Protein 4LEJ (pdb70)

Foldseek 3Di:
DLFKDFQVQWDWPWDFPFWTKTWHAQSVVSDVVRVVCSQKIKMKIKGHAQKKFFWKFKQWKKKKAWQWAWWKKWWDDPNDIDIAIDHHQWIDIDGHPITMMTGHNDDGIMTMMIMMIGGNDPDRNDMDIAGPAEAVAPAHPVVVDDQVCVCVVVVHHCVVVNVRRHPHNNHRMHHDPPDDYIDRFVPDQPPDDDPFWTKTKDACVRDVSRVVQRKMKMKIKGWAQKKFFWKFKQQWKKKKFWAAAWWKKWKWDQVVVDGDTDTDIDIDHHGMIGIGGGPIIMMTGGHNPGMIMMMMMIGNNPPMDMAGCAAPRHPLVVDDPVCSCVVVPDPPPVPVVVVRVPHHGHRMGRHPVGD

Organism: Pinus koraiensis (NCBI:txid88728)

GO terms:
  GO:0005507 copper ion binding (F, IDA)
  GO:0048316 seed development (P, IEP)
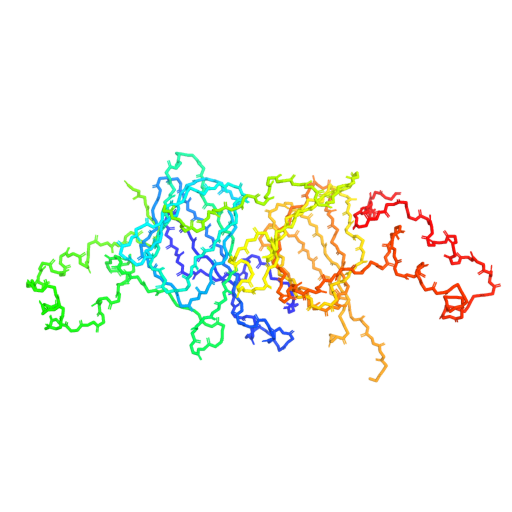  GO:0070207 protein homotrimerization (P, IDA)
  GO:0010431 seed maturation (P, IC)
  GO:0045735 nutrient reservoir activity (F, IC)

Nearest PDB structures (foldseek):
  4lej-assembly1_A  TM=1.003E+00  e=4.005E-76  Pinus koraiensis
  5yjs-assembly2_B  TM=9.596E-01  e=4.452E-44  Capsicum annuum
  2cav-assembly1_A  TM=9.525E-01  e=5.067E-39  Canavalia ensiformis
  6v7j-assembly1_C  TM=9.442E-01  e=2.694E-38  Canavalia ensiformis
  6v7l-assembly1_C  TM=9.495E-01  e=1.684E-37  Canavalia ensiformis

Secondary structure (DSSP, 8-state):
--SEE-GGGPEEEEE-SSEEEEEPPPHHHH-GGGGGGTTEEEEEEEE-SSEEEPPEEESEEEEEEEEE-EEEEEEEETTEEEEEEEETTEEEEE-TT--EEEEE--SS--EEEEEEEEE-SSSTT---EEESS-SSSS--GGGGS-HHHHHHHHTS-HHHHHTTSSS--S-SEEE---S---EEHHHH--SEEETTEEEEEE-TTT-HHHHHHTEEEEEEEE-TTEEEPSEEESSPEEEEEEEE--EEEEEEES-------EEEEEEE-TT-EEEE-TT--EEEEE-SSS-EEEEEEEES-TT--EEESSSTT-GGGTS-HHHHHHHHT-TTSTHHHHHHTS----SEEE-GGG-

Solvent-accessible surface area: 18320 Å² total; per-residue (Å²): 93,26,2,9,0,51,30,113,86,16,162,99,91,18,80,41,138,0,2,45,19,63,2,0,12,13,0,13,147,47,23,143,58,5,80,74,10,4,69,16,10,0,7,22,14,41,0,66,27,63,1,37,1,7,33,8,60,15,34,0,43,8,5,0,0,0,31,17,16,122,8,36,0,0,3,63,38,155,151,112,92,1,104,32,169,3,87,76,0,11,8,8,7,2,35,34,43,49,31,6,51,0,17,0,95,26,100,162,82,24,0,115,3,1,0,2,4,57,1,86,36,151,124,140,0,59,11,92,43,69,24,39,34,14,1,121,71,25,101,9,47,59,56,90,111,68,84,114,76,19,69,79,77,88,137,48,75,32,139,134,11,124,143,108,33,17,83,32,160,127,5,12,2,30,90,106,106,173,59,50,154,30,50,32,0,77,107,89,115,89,67,37,110,39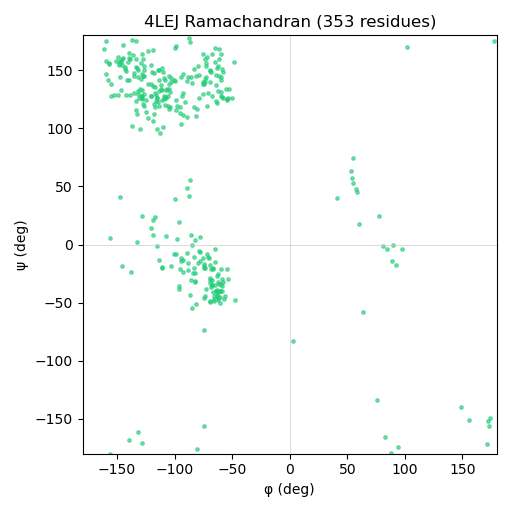,128,10,4,74,44,5,99,1,10,26,203,84,25,102,27,4,82,67,8,41,0,7,0,0,9,8,5,10,51,43,3,7,34,28,0,37,2,34,6,57,92,0,18,7,0,4,3,2,27,87,26,69,1,75,2,56,6,29,0,67,118,81,220,123,142,94,135,72,163,6,119,18,138,1,108,79,15,0,0,2,1,5,20,42,38,11,32,5,12,23,14,3,15,58,115,23,126,0,4,12,0,45,0,4,1,71,10,61,70,20,110,88,68,26,74,38,4,112,64,4,39,45,70,115,78,128,105,117,69,13,59,134,80,112,121,38,129,187,24,86,74,28,46,130,91,20,105,78,64,143,38,52,17,3,7,142,1,58,143,114,182

InterPro domains:
  IPR006045 Cupin 1 [PF00190] (108-183)
  IPR006045 Cupin 1 [PF00190] (268-429)
  IPR006045 Cupin 1 [SM00835] (74-226)
  IPR006045 Cupin 1 [SM00835] (268-435)
  IPR011051 RmlC-like cupin domain superfamily [SSF51182] (62-442)
  IPR014710 RmlC-like jelly roll fold [G3DSA:2.60.120.10] (57-259)
  IPR014710 RmlC-like jelly roll fold [G3DSA:2.60.120.10] (260-453)
  IPR050253 Seed Storage and Functional Proteins [PTHR31189] (7-452)

CATH classification: 2.60.120.10 (+1 more: 2.60.120.10)

B-factor: mean 71.95, std 23.28, range [37.14, 172.87]

Sequence (355 aa):
NPYVFHSDRFRIRASSEAGEIRALPNFGEVSELLEGISRYRVTCIEMKPNTVMLPHYIDAKWILYVTGGRGYIAYVQQNELVKRKLEEGDVFGVPSGHTFYLVNNDDHNSLRIASLLRTESTMRGEYEPFYVAGGRNPETVYSAFSDDVLEAAFNTDVQKLEHIFGAHRRGVIFYASEQPKPFNLRNQKPDFENDNGRFTRAGPKDNPFLDSVDVTVGFGVLNPGTMTAPSHNTKATSIAIVMEGEGRIEMACPHLQDINYERVRARLRTGTVYVVPAGHPITEIASTNGRLEILWFDINTSGNEREFLAGKNNVLQTLEKEVRHLSFNIPRGEEIEEVLQAQKDQVILRGPQRQ

Radius of gyration: 23.76 Å; Cα contacts (8 Å, |Δi|>4): 870; chains: 1; bounding box: 45×67×72 Å

Structure (mmCIF, N/CA/C/O backbone):
data_4LEJ
#
_entry.id   4LEJ
#
_cell.length_a   148.780
_cell.length_b   148.780
_cell.length_c   148.780
_cell.angle_alpha   90.000
_cell.angle_beta   90.000
_cell.angle_gamma   90.000
#
_symmetry.space_group_name_H-M   'I 21 3'
#
loop_
_entity.id
_entity.type
_entity.pdbx_description
1 polymer Vicilin
2 non-polymer 'COPPER (II) ION'
3 non-polymer 'PHOSPHATE ION'
4 non-polymer GLYCEROL
5 water water
#
loop_
_atom_site.group_PDB
_atom_site.id
_atom_site.type_symbol
_atom_site.label_atom_id
_atom_site.label_alt_id
_atom_site.label_comp_id
_atom_site.label_asym_id
_atom_site.label_entity_id
_atom_site.label_seq_id
_atom_site.pdbx_PDB_ins_code
_atom_site.Cartn_x
_atom_site.Cartn_y
_atom_site.Cartn_z
_atom_site.occupancy
_atom_site.B_iso_or_equiv
_atom_site.auth_seq_id
_atom_site.auth_comp_id
_atom_site.auth_asym_id
_atom_site.auth_atom_id
_atom_site.pdbx_PDB_model_num
ATOM 1 N N . ASN A 1 9 ? 7.647 -24.184 -10.383 1.00 111.51 65 ASN A N 1
ATOM 2 C CA . ASN A 1 9 ? 8.149 -23.515 -9.191 1.00 106.10 65 ASN A CA 1
ATOM 3 C C . ASN A 1 9 ? 7.935 -22.009 -9.276 1.00 97.05 65 ASN A C 1
ATOM 4 O O . ASN A 1 9 ? 8.437 -21.362 -10.194 1.00 103.52 65 ASN A O 1
ATOM 9 N N . PRO A 1 10 ? 7.181 -21.447 -8.316 1.00 86.91 66 PRO A N 1
ATOM 10 C CA . PRO A 1 10 ? 6.891 -20.008 -8.295 1.00 78.58 66 PRO A CA 1
ATOM 11 C C . PRO A 1 10 ? 8.052 -19.170 -7.766 1.00 74.85 66 PRO A C 1
ATOM 12 O O . PRO A 1 10 ? 8.055 -17.954 -7.940 1.00 72.28 66 PRO A O 1
ATOM 16 N N . TYR A 1 11 ? 9.024 -19.817 -7.133 1.00 66.49 67 TYR A N 1
ATOM 17 C CA . TYR A 1 11 ? 10.085 -19.101 -6.434 1.00 66.05 67 TYR A CA 1
ATOM 18 C C . TYR A 1 11 ? 11.421 -19.069 -7.181 1.00 63.82 67 TYR A C 1
ATOM 19 O O . TYR A 1 11 ? 12.282 -18.242 -6.885 1.00 61.47 67 TYR A O 1
ATOM 28 N N . VAL A 1 12 ? 11.594 -19.966 -8.147 1.00 67.80 68 VAL A N 1
ATOM 29 C CA . VAL A 1 12 ? 12.874 -20.087 -8.844 1.00 67.75 68 VAL A CA 1
ATOM 30 C C . VAL A 1 12 ? 12.791 -19.748 -10.333 1.00 70.49 68 VAL A C 1
ATOM 31 O O . VAL A 1 12 ? 12.011 -20.346 -11.073 1.00 71.15 68 VAL A O 1
ATOM 35 N N . PHE A 1 13 ? 13.605 -18.786 -10.757 1.00 66.60 69 PHE A N 1
ATOM 36 C CA . PHE A 1 13 ? 13.597 -18.316 -12.135 1.00 72.65 69 PHE A CA 1
ATOM 37 C C . PHE A 1 13 ? 14.945 -18.552 -12.806 1.00 76.47 69 PHE A C 1
ATOM 38 O O . PHE A 1 13 ? 15.919 -17.856 -12.518 1.00 66.89 69 PHE A O 1
ATOM 46 N N . HIS A 1 14 ? 14.999 -19.533 -13.700 1.00 72.70 70 HIS A N 1
ATOM 47 C CA . HIS A 1 14 ? 16.207 -19.770 -14.479 1.00 74.85 70 HIS A CA 1
ATOM 48 C C . HIS A 1 14 ? 16.357 -18.722 -15.580 1.00 81.16 70 HIS A C 1
ATOM 49 O O . HIS A 1 14 ? 15.400 -18.016 -15.902 1.00 77.35 70 HIS A O 1
ATOM 56 N N . SER A 1 15 ? 17.558 -18.619 -16.146 1.00 84.13 71 SER A N 1
ATOM 57 C CA . SER A 1 15 ? 17.899 -17.527 -17.062 1.00 83.31 71 SER A CA 1
ATOM 58 C C . SER A 1 15 ? 17.015 -17.445 -18.309 1.00 85.25 71 SER A C 1
ATOM 59 O O . SER A 1 15 ? 16.929 -16.393 -18.942 1.00 86.30 71 SER A O 1
ATOM 62 N N . ASP A 1 16 ? 16.356 -18.548 -18.653 1.00 88.53 72 ASP A N 1
ATOM 63 C CA . ASP A 1 16 ? 15.496 -18.587 -19.834 1.00 88.50 72 ASP A CA 1
ATOM 64 C C . ASP A 1 16 ? 14.141 -17.916 -19.597 1.00 88.64 72 ASP A C 1
ATOM 65 O O . ASP A 1 16 ? 13.353 -17.748 -20.527 1.00 96.25 72 ASP A O 1
ATOM 70 N N . ARG A 1 17 ? 13.878 -17.528 -18.352 1.00 88.32 73 ARG A N 1
ATOM 71 C CA . ARG A 1 17 ? 12.642 -16.830 -18.009 1.00 76.87 73 ARG A CA 1
ATOM 72 C C . ARG A 1 17 ? 12.756 -15.341 -18.319 1.00 76.65 73 ARG A C 1
ATOM 73 O O . ARG A 1 17 ? 11.749 -14.668 -18.535 1.00 75.72 73 ARG A O 1
ATOM 81 N N . PHE A 1 18 ? 13.987 -14.832 -18.334 1.00 79.26 74 PHE A N 1
ATOM 82 C CA . PHE A 1 18 ? 14.238 -13.439 -18.695 1.00 78.90 74 PHE A CA 1
ATOM 83 C C . PHE A 1 18 ? 13.751 -13.152 -20.108 1.00 71.49 74 PHE A C 1
ATOM 84 O O . PHE A 1 18 ? 14.102 -13.860 -21.047 1.00 78.29 74 PHE A O 1
ATOM 92 N N . ARG A 1 19 ? 12.937 -12.113 -20.249 1.00 79.38 75 ARG A N 1
ATOM 93 C CA . ARG A 1 19 ? 12.509 -11.660 -21.562 1.00 79.28 75 ARG A CA 1
ATOM 94 C C . ARG A 1 19 ? 13.427 -10.547 -22.037 1.00 77.47 75 ARG A C 1
ATOM 95 O O . ARG A 1 19 ? 13.900 -9.740 -21.237 1.00 73.75 75 ARG A O 1
ATOM 103 N N . ILE A 1 20 ? 13.694 -10.520 -23.338 1.00 80.35 76 ILE A N 1
ATOM 104 C CA . ILE A 1 20 ? 14.525 -9.474 -23.920 1.00 75.40 76 ILE A CA 1
ATOM 105 C C . ILE A 1 20 ? 13.734 -8.180 -24.106 1.00 77.96 76 ILE A C 1
ATOM 106 O O . ILE A 1 20 ? 12.666 -8.178 -24.718 1.00 86.20 76 ILE A O 1
ATOM 111 N N . ARG A 1 21 ? 14.264 -7.088 -23.560 1.00 77.08 77 ARG A N 1
ATOM 112 C CA . ARG A 1 21 ? 13.661 -5.765 -23.690 1.00 77.09 77 ARG A CA 1
ATOM 113 C C . ARG A 1 21 ? 14.311 -5.013 -24.844 1.00 78.03 77 ARG A C 1
ATOM 114 O O . ARG A 1 21 ? 13.657 -4.249 -25.552 1.00 82.56 77 ARG A O 1
ATOM 122 N N . ALA A 1 22 ? 15.610 -5.230 -25.013 1.00 72.25 78 ALA A N 1
ATOM 123 C CA . ALA A 1 22 ? 16.359 -4.643 -26.116 1.00 66.87 78 ALA A CA 1
ATOM 124 C C . ALA A 1 22 ? 17.499 -5.566 -26.510 1.00 81.73 78 ALA A C 1
ATOM 125 O O . ALA A 1 22 ? 18.282 -5.996 -25.663 1.00 85.12 78 ALA A O 1
ATOM 127 N N . SER A 1 23 ? 17.589 -5.869 -27.801 1.00 83.07 79 SER A N 1
ATOM 128 C CA . SER A 1 23 ? 18.627 -6.753 -28.303 1.00 84.18 79 SER A CA 1
ATOM 129 C C . SER A 1 23 ? 19.310 -6.108 -29.497 1.00 89.80 79 SER A C 1
ATOM 130 O O . SER A 1 23 ? 18.650 -5.699 -30.452 1.00 89.15 79 SER A O 1
ATOM 133 N N . SER A 1 24 ? 20.633 -6.002 -29.426 1.00 93.91 80 SER A N 1
ATOM 134 C CA . SER A 1 24 ? 21.428 -5.478 -30.528 1.00 96.99 80 SER A CA 1
ATOM 135 C C . SER A 1 24 ? 22.692 -6.315 -30.656 1.00 100.87 80 SER A C 1
ATOM 136 O O . SER A 1 24 ? 22.799 -7.379 -30.048 1.00 101.72 80 SER A O 1
ATOM 139 N N . GLU A 1 25 ? 23.649 -5.834 -31.441 1.00 104.55 81 GLU A N 1
ATOM 140 C CA . GLU A 1 25 ? 24.907 -6.545 -31.630 1.00 106.54 81 GLU A CA 1
ATOM 141 C C . GLU A 1 25 ? 25.927 -6.154 -30.567 1.00 99.80 81 GLU A C 1
ATOM 142 O O . GLU A 1 25 ? 26.867 -6.898 -30.292 1.00 98.34 81 GLU A O 1
ATOM 148 N N . ALA A 1 26 ? 25.723 -4.985 -29.967 1.00 91.41 82 ALA A N 1
ATOM 149 C CA . ALA A 1 26 ? 26.672 -4.433 -29.005 1.00 88.06 82 ALA A CA 1
ATOM 150 C C . ALA A 1 26 ? 26.246 -4.650 -27.555 1.00 78.11 82 ALA A C 1
ATOM 151 O O . ALA A 1 26 ? 27.008 -4.362 -26.632 1.00 76.49 82 ALA A O 1
ATOM 153 N N . GLY A 1 27 ? 25.031 -5.149 -27.352 1.00 76.81 83 GLY A N 1
ATOM 154 C CA . GLY A 1 27 ? 24.517 -5.322 -26.004 1.00 80.17 83 GLY A CA 1
ATOM 155 C C . GLY A 1 27 ? 23.098 -5.845 -25.901 1.00 72.22 83 GLY A C 1
ATOM 156 O O . GLY A 1 27 ? 22.400 -5.998 -26.902 1.00 77.64 83 GLY A O 1
ATOM 157 N N . GLU A 1 28 ? 22.666 -6.104 -24.670 1.00 74.75 84 GLU A N 1
ATOM 158 C CA . GLU A 1 28 ? 21.372 -6.723 -24.420 1.00 68.63 84 GLU A CA 1
ATOM 159 C C . GLU A 1 28 ? 20.785 -6.216 -23.105 1.00 72.66 84 GLU A C 1
ATOM 160 O O . GLU A 1 28 ? 21.517 -5.964 -22.146 1.00 62.73 84 GLU A O 1
ATOM 166 N N . ILE A 1 29 ? 19.465 -6.059 -23.070 1.00 64.82 85 ILE A N 1
ATOM 167 C CA . ILE A 1 29 ? 18.765 -5.734 -21.837 1.00 59.93 85 ILE A CA 1
ATOM 168 C C . ILE A 1 29 ? 17.674 -6.766 -21.576 1.00 73.18 85 ILE A C 1
ATOM 169 O O . ILE A 1 29 ? 16.709 -6.867 -22.334 1.00 61.83 85 ILE A O 1
ATOM 174 N N . ARG A 1 30 ? 17.841 -7.537 -20.506 1.00 68.54 86 ARG A N 1
ATOM 175 C CA . ARG A 1 30 ? 16.883 -8.581 -20.162 1.00 69.14 86 ARG A CA 1
ATOM 176 C C . ARG A 1 30 ? 16.123 -8.211 -18.895 1.00 65.49 86 ARG A C 1
ATOM 177 O O . ARG A 1 30 ? 16.636 -7.487 -18.044 1.00 56.71 86 ARG A O 1
ATOM 185 N N . ALA A 1 31 ? 14.894 -8.702 -18.776 1.00 57.66 87 ALA A N 1
ATOM 186 C CA . ALA A 1 31 ? 14.086 -8.446 -17.589 1.00 55.20 87 ALA A CA 1
ATOM 187 C C . ALA A 1 31 ? 13.186 -9.628 -17.263 1.00 56.66 87 ALA A C 1
ATOM 188 O O . ALA A 1 31 ? 12.528 -10.178 -18.146 1.00 62.36 87 ALA A O 1
ATOM 190 N N . LEU A 1 32 ? 13.169 -10.021 -15.993 1.00 55.33 88 LEU A N 1
ATOM 191 C CA . LEU A 1 32 ? 12.215 -11.016 -15.522 1.00 67.18 88 LEU A CA 1
ATOM 192 C C . LEU A 1 32 ? 10.828 -10.391 -15.548 1.00 62.89 88 LEU A C 1
ATOM 193 O O . LEU A 1 32 ? 10.692 -9.179 -15.382 1.00 59.85 88 LEU A O 1
ATOM 198 N N . PRO A 1 33 ? 9.790 -11.212 -15.767 1.00 64.43 89 PRO A N 1
ATOM 199 C CA . PRO A 1 33 ? 8.424 -10.675 -15.780 1.00 67.90 89 PRO A CA 1
ATOM 200 C C . PRO A 1 33 ? 7.998 -10.117 -14.423 1.00 68.41 89 PRO A C 1
ATOM 201 O O . PRO A 1 33 ? 8.692 -10.310 -13.425 1.00 64.64 89 PRO A O 1
ATOM 205 N N . ASN A 1 34 ? 6.871 -9.413 -14.406 1.00 68.16 90 ASN A N 1
ATOM 206 C CA . ASN A 1 34 ? 6.243 -8.972 -13.166 1.00 58.64 90 ASN A CA 1
ATOM 207 C C . ASN A 1 34 ? 6.015 -10.171 -12.241 1.00 62.75 90 ASN A C 1
ATOM 208 O O . ASN A 1 34 ? 5.395 -11.157 -12.640 1.00 71.71 90 ASN A O 1
ATOM 213 N N . PHE A 1 35 ? 6.536 -10.088 -11.019 1.00 59.86 91 PHE A N 1
ATOM 214 C CA . PHE A 1 35 ? 6.384 -11.152 -10.028 1.00 58.46 91 PHE A CA 1
ATOM 215 C C . PHE A 1 35 ? 4.911 -11.425 -9.721 1.00 65.03 91 PHE A C 1
ATOM 216 O O . PHE A 1 35 ? 4.522 -12.563 -9.463 1.00 62.37 91 PHE A O 1
ATOM 224 N N . GLY A 1 36 ? 4.097 -10.374 -9.756 1.00 72.34 92 GLY A N 1
ATOM 225 C CA . GLY A 1 36 ? 2.683 -10.489 -9.450 1.00 74.28 92 GLY A CA 1
ATOM 226 C C . GLY A 1 36 ? 1.880 -11.258 -10.483 1.00 78.44 92 GLY A C 1
ATOM 227 O O . GLY A 1 36 ? 0.766 -11.702 -10.204 1.00 86.65 92 GLY A O 1
ATOM 228 N N . GLU A 1 37 ? 2.444 -11.419 -11.676 1.00 79.37 93 GLU A N 1
ATOM 229 C CA . GLU A 1 37 ? 1.761 -12.129 -12.757 1.00 82.09 93 GLU A CA 1
ATOM 230 C C . GLU A 1 37 ? 2.217 -13.581 -12.886 1.00 85.73 93 GLU A C 1
ATOM 231 O O . GLU A 1 37 ? 1.641 -14.353 -13.652 1.00 93.27 93 GLU A O 1
ATOM 237 N N . VAL A 1 38 ? 3.254 -13.942 -12.135 1.00 83.82 94 VAL A N 1
ATOM 238 C CA . VAL A 1 38 ? 3.768 -15.310 -12.124 1.00 83.75 94 VAL A CA 1
ATOM 239 C C . VAL A 1 38 ? 3.013 -16.169 -11.110 1.00 90.59 94 VAL A C 1
ATOM 240 O O . VAL A 1 38 ? 2.641 -17.309 -11.397 1.00 101.95 94 VAL A O 1
ATOM 244 N N . SER A 1 39 ? 2.784 -15.607 -9.926 1.00 86.34 95 SER A N 1
ATOM 245 C CA . SER A 1 39 ? 2.068 -16.302 -8.858 1.00 79.27 95 SER A CA 1
ATOM 246 C C . SER A 1 39 ? 1.454 -15.321 -7.860 1.00 81.80 95 SER A C 1
ATOM 247 O O . SER A 1 39 ? 1.925 -14.191 -7.718 1.00 79.07 95 SER A O 1
ATOM 250 N N . GLU A 1 40 ? 0.405 -15.762 -7.170 1.00 80.57 96 GLU A N 1
ATOM 251 C CA . GLU A 1 40 ? -0.218 -14.965 -6.117 1.00 81.26 96 GLU A CA 1
ATOM 252 C C . GLU A 1 40 ? 0.663 -14.974 -4.873 1.00 78.28 96 GLU A C 1
ATOM 253 O O . GLU A 1 40 ? 0.553 -14.102 -4.011 1.00 75.02 96 GLU A O 1
ATOM 259 N N . LEU A 1 41 ? 1.544 -15.968 -4.798 1.00 73.96 97 LEU A N 1
ATOM 260 C CA . LEU A 1 41 ? 2.435 -16.140 -3.659 1.00 72.50 97 LEU A CA 1
ATOM 261 C C . LEU A 1 41 ? 3.536 -15.077 -3.633 1.00 69.78 97 LEU A C 1
ATOM 262 O O . LEU A 1 41 ? 4.275 -14.969 -2.659 1.00 77.36 97 LEU A O 1
ATOM 267 N N . LEU A 1 42 ? 3.633 -14.291 -4.704 1.00 69.29 98 LEU A N 1
ATOM 268 C CA . LEU A 1 42 ? 4.662 -13.259 -4.820 1.00 59.39 98 LEU A CA 1
ATOM 269 C C . LEU A 1 42 ? 4.078 -11.858 -4.982 1.00 59.24 98 LEU A C 1
ATOM 270 O O . LEU A 1 42 ? 4.792 -10.927 -5.349 1.00 56.11 98 LEU A O 1
ATOM 275 N N . GLU A 1 43 ? 2.785 -11.706 -4.711 1.00 64.11 99 GLU A N 1
ATOM 276 C CA . GLU A 1 43 ? 2.098 -10.444 -4.982 1.00 73.64 99 GLU A CA 1
ATOM 277 C C . GLU A 1 43 ? 2.654 -9.276 -4.166 1.00 68.20 99 GLU A C 1
ATOM 278 O O . GLU A 1 43 ? 2.583 -8.125 -4.590 1.00 73.56 99 GLU A O 1
ATOM 284 N N . GLY A 1 44 ? 3.221 -9.581 -3.003 1.00 60.47 100 GLY A N 1
ATOM 285 C CA . GLY A 1 44 ? 3.728 -8.557 -2.105 1.00 62.69 100 GLY A CA 1
ATOM 286 C C . GLY A 1 44 ? 5.038 -7.912 -2.527 1.00 64.25 100 GLY A C 1
ATOM 287 O O . GLY A 1 44 ? 5.452 -6.911 -1.945 1.00 65.75 100 GLY A O 1
ATOM 288 N N . ILE A 1 45 ? 5.699 -8.492 -3.524 1.00 61.50 101 ILE A N 1
ATOM 289 C CA . ILE A 1 45 ? 6.908 -7.904 -4.090 1.00 49.18 101 ILE A CA 1
ATOM 290 C C . ILE A 1 45 ? 6.714 -7.587 -5.569 1.00 51.30 101 ILE A C 1
ATOM 291 O O . ILE A 1 45 ? 7.679 -7.447 -6.317 1.00 50.25 101 ILE A O 1
ATOM 296 N N . SER A 1 46 ? 5.455 -7.469 -5.979 1.00 47.56 102 SER A N 1
ATOM 297 C CA . SER A 1 46 ? 5.110 -7.235 -7.377 1.00 59.69 102 SER A CA 1
ATOM 298 C C . SER A 1 46 ? 5.601 -5.884 -7.891 1.00 61.52 102 SER A C 1
ATOM 299 O O . SER A 1 46 ? 5.640 -5.654 -9.090 1.00 74.17 102 SER A O 1
ATOM 302 N N . ARG A 1 47 ? 5.979 -5.003 -6.972 1.00 55.20 103 ARG A N 1
ATOM 303 C CA . ARG A 1 47 ? 6.439 -3.659 -7.302 1.00 51.54 103 ARG A CA 1
ATOM 304 C C . ARG A 1 47 ? 7.896 -3.683 -7.769 1.00 55.70 103 ARG A C 1
ATOM 305 O O . ARG A 1 47 ? 8.383 -2.730 -8.380 1.00 54.57 103 ARG A O 1
ATOM 313 N N . TYR A 1 48 ? 8.581 -4.787 -7.488 1.00 49.26 104 TYR A N 1
ATOM 314 C CA . TYR A 1 48 ? 10.001 -4.912 -7.800 1.00 42.74 104 TYR A CA 1
ATOM 315 C C . TYR A 1 48 ? 10.246 -5.720 -9.076 1.00 55.57 104 TYR A C 1
ATOM 316 O O . TYR A 1 48 ? 9.559 -6.707 -9.341 1.00 55.15 104 TYR A O 1
ATOM 325 N N . ARG A 1 49 ? 11.229 -5.289 -9.862 1.00 52.77 105 ARG A N 1
ATOM 326 C CA . ARG A 1 49 ? 11.597 -5.979 -11.096 1.00 52.47 105 ARG A CA 1
ATOM 327 C C . ARG A 1 49 ? 13.098 -6.262 -11.128 1.00 46.39 105 ARG A C 1
ATOM 328 O O . ARG A 1 49 ? 13.893 -5.486 -10.601 1.00 51.87 105 ARG A O 1
ATOM 336 N N . VAL A 1 50 ? 13.474 -7.381 -11.739 1.00 47.70 106 VAL A N 1
ATOM 337 C CA . VAL A 1 50 ? 14.878 -7.759 -11.880 1.00 50.81 106 VAL A CA 1
ATOM 338 C C . VAL A 1 50 ? 15.310 -7.622 -13.339 1.00 56.26 106 VAL A C 1
ATOM 339 O O . VAL A 1 50 ? 14.659 -8.164 -14.231 1.00 57.49 106 VAL A O 1
ATOM 343 N N . THR A 1 51 ? 16.401 -6.897 -13.581 1.00 52.55 107 THR A N 1
ATOM 344 C CA . THR A 1 51 ? 16.923 -6.728 -14.935 1.00 55.17 107 THR A CA 1
ATOM 345 C C . THR A 1 51 ? 18.412 -7.052 -15.020 1.00 57.66 107 THR A C 1
ATOM 346 O O . THR A 1 51 ? 19.125 -6.993 -14.021 1.00 56.71 107 THR A O 1
ATOM 350 N N . CYS A 1 52 ? 18.873 -7.398 -16.219 1.00 57.41 108 CYS A N 1
ATOM 351 C CA . CYS A 1 52 ? 20.299 -7.563 -16.478 1.00 58.95 108 CYS A CA 1
ATOM 352 C C . CYS A 1 52 ? 20.711 -6.724 -17.685 1.00 62.46 108 CYS A C 1
ATOM 353 O O . CYS A 1 52 ? 19.942 -6.564 -18.632 1.00 67.51 108 CYS A O 1
ATOM 356 N N . ILE A 1 53 ? 21.925 -6.187 -17.638 1.00 63.90 109 ILE A N 1
ATOM 357 C CA . ILE A 1 53 ? 22.457 -5.382 -18.727 1.00 64.36 109 ILE A CA 1
ATOM 358 C C . ILE A 1 53 ? 23.841 -5.877 -19.123 1.00 65.49 109 ILE A C 1
ATOM 359 O O . ILE A 1 53 ? 24.719 -6.026 -18.276 1.00 59.97 109 ILE A O 1
ATOM 364 N N . GLU A 1 54 ? 24.031 -6.146 -20.409 1.00 62.15 110 GLU A N 1
ATOM 365 C CA . GLU A 1 54 ? 25.357 -6.462 -20.921 1.00 71.83 110 GLU A CA 1
ATOM 366 C C . GLU A 1 54 ? 25.742 -5.453 -21.996 1.00 71.03 110 GLU A C 1
ATOM 367 O O . GLU A 1 54 ? 24.978 -5.215 -22.927 1.00 73.98 110 GLU A O 1
ATOM 373 N N . MET A 1 55 ? 26.918 -4.849 -21.856 1.00 67.83 111 MET A N 1
ATOM 374 C CA . MET A 1 55 ? 27.422 -3.918 -22.863 1.00 68.21 111 MET A CA 1
ATOM 375 C C . MET A 1 55 ? 28.824 -4.309 -23.321 1.00 71.89 111 MET A C 1
ATOM 376 O O . MET A 1 55 ? 29.757 -4.337 -22.521 1.00 71.94 111 MET A O 1
ATOM 381 N N . LYS A 1 56 ? 28.961 -4.601 -24.614 1.00 75.27 112 LYS A N 1
ATOM 382 C CA . LYS A 1 56 ? 30.254 -4.926 -25.221 1.00 79.37 112 LYS A CA 1
ATOM 383 C C . LYS A 1 56 ? 31.253 -3.775 -25.057 1.00 79.24 112 LYS A C 1
ATOM 384 O O . LYS A 1 56 ? 30.858 -2.661 -24.724 1.00 76.30 112 LYS A O 1
ATOM 390 N N . PRO A 1 57 ? 32.555 -4.045 -25.266 1.00 87.98 113 PRO A N 1
ATOM 391 C CA . PRO A 1 57 ? 33.561 -2.976 -25.190 1.00 86.51 113 PRO A CA 1
ATOM 392 C C . PRO A 1 57 ? 33.299 -1.850 -26.187 1.00 87.02 113 PRO A C 1
ATOM 393 O O . PRO A 1 57 ? 32.724 -2.101 -27.245 1.00 89.52 113 PRO A O 1
ATOM 397 N N . ASN A 1 58 ? 33.722 -0.636 -25.844 1.00 86.38 114 ASN A N 1
ATOM 398 C CA . ASN A 1 58 ? 33.545 0.534 -26.702 1.00 82.59 114 ASN A CA 1
ATOM 399 C C . ASN A 1 58 ? 32.091 0.761 -27.103 1.00 80.22 114 ASN A C 1
ATOM 400 O O . ASN A 1 58 ? 31.773 0.884 -28.286 1.00 82.24 114 ASN A O 1
ATOM 405 N N . THR A 1 59 ? 31.217 0.815 -26.102 1.00 76.22 115 THR A N 1
ATOM 406 C CA . THR A 1 59 ? 29.790 1.009 -26.327 1.00 73.92 115 THR A CA 1
ATOM 407 C C . THR A 1 59 ? 29.211 2.154 -25.504 1.00 72.03 115 THR A C 1
ATOM 408 O O . THR A 1 59 ? 29.822 2.625 -24.545 1.00 72.29 115 THR A O 1
ATOM 412 N N . VAL A 1 60 ? 28.021 2.591 -25.902 1.00 70.92 116 VAL A N 1
ATOM 413 C CA . VAL A 1 60 ? 27.293 3.652 -25.226 1.00 71.19 116 VAL A CA 1
ATOM 414 C C . VAL A 1 60 ? 25.821 3.263 -25.238 1.00 66.28 116 VAL A C 1
ATOM 415 O O . VAL A 1 60 ? 25.343 2.699 -26.222 1.00 70.40 116 VAL A O 1
ATOM 419 N N . MET A 1 61 ? 25.107 3.538 -24.150 1.00 60.73 117 MET A N 1
ATOM 420 C CA . MET A 1 61 ? 23.666 3.302 -24.118 1.00 64.31 117 MET A CA 1
ATOM 421 C C . MET A 1 61 ? 22.908 4.606 -24.356 1.00 66.40 117 MET A C 1
ATOM 422 O O . MET A 1 61 ? 23.313 5.662 -23.868 1.00 66.45 117 MET A O 1
ATOM 427 N N . LEU A 1 62 ? 21.819 4.527 -25.117 1.00 65.35 118 LEU A N 1
ATOM 428 C CA . LEU A 1 62 ? 21.006 5.702 -25.420 1.00 66.71 118 LEU A CA 1
ATOM 429 C C . LEU A 1 62 ? 20.455 6.354 -24.162 1.00 55.43 118 LEU A C 1
ATOM 430 O O . LEU A 1 62 ? 19.909 5.672 -23.293 1.00 54.12 118 LEU A O 1
ATOM 435 N N . PRO A 1 63 ? 20.612 7.683 -24.060 1.00 56.35 119 PRO A N 1
ATOM 436 C CA . PRO A 1 63 ? 20.001 8.460 -22.979 1.00 52.88 119 PRO A CA 1
ATOM 437 C C . PRO A 1 63 ? 18.498 8.217 -22.918 1.00 53.54 119 PRO A C 1
ATOM 438 O O . PRO A 1 63 ? 17.806 8.382 -23.921 1.00 58.21 119 PRO A O 1
ATOM 442 N N . HIS A 1 64 ? 18.014 7.810 -21.751 1.00 54.25 120 HIS A N 1
ATOM 443 C CA . HIS A 1 64 ? 16.588 7.639 -21.519 1.00 49.15 120 HIS A CA 1
ATOM 444 C C . HIS A 1 64 ? 16.316 7.670 -20.029 1.00 50.01 120 HIS A C 1
ATOM 445 O O . HIS A 1 64 ? 17.243 7.747 -19.224 1.00 51.48 120 HIS A O 1
ATOM 452 N N . TYR A 1 65 ? 15.040 7.618 -19.667 1.00 51.70 121 TYR A N 1
ATOM 453 C CA . TYR A 1 65 ? 14.660 7.468 -18.272 1.00 44.39 121 TYR A CA 1
ATOM 454 C C . TYR A 1 65 ? 13.591 6.394 -18.134 1.00 48.17 121 TYR A C 1
ATOM 455 O O . TYR A 1 65 ? 12.916 6.046 -19.102 1.00 47.21 121 TYR A O 1
ATOM 464 N N . ILE A 1 66 ? 13.460 5.858 -16.927 1.00 47.17 122 ILE A N 1
ATOM 465 C CA . ILE A 1 66 ? 12.416 4.896 -16.623 1.00 43.62 122 ILE A CA 1
ATOM 466 C C . ILE A 1 66 ? 11.547 5.440 -15.494 1.00 51.48 122 ILE A C 1
ATOM 467 O O . ILE A 1 66 ? 12.003 6.254 -14.689 1.00 53.02 122 ILE A O 1
ATOM 472 N N . ASP A 1 67 ? 10.296 4.995 -15.435 1.00 49.17 123 ASP A N 1
ATOM 473 C CA . ASP A 1 67 ? 9.407 5.397 -14.355 1.00 41.65 123 ASP A CA 1
ATOM 474 C C . ASP A 1 67 ? 9.577 4.473 -13.148 1.00 45.57 123 ASP A C 1
ATOM 475 O O . ASP A 1 67 ? 8.612 3.890 -12.656 1.00 50.59 123 ASP A O 1
ATOM 480 N N . ALA A 1 68 ? 10.813 4.356 -12.668 1.00 49.46 124 ALA A N 1
ATOM 481 C CA . ALA A 1 68 ? 11.138 3.439 -11.578 1.00 51.54 124 ALA A CA 1
ATOM 482 C C . ALA A 1 68 ? 12.441 3.798 -10.874 1.00 48.76 124 ALA A C 1
ATOM 483 O O . ALA A 1 68 ? 13.377 4.289 -11.500 1.00 47.21 124 ALA A O 1
ATOM 485 N N . LYS A 1 69 ? 12.498 3.544 -9.571 1.00 49.32 125 LYS A N 1
ATOM 486 C CA . LYS A 1 69 ? 13.751 3.668 -8.838 1.00 51.61 125 LYS A CA 1
ATOM 487 C C . LYS A 1 69 ? 14.661 2.506 -9.209 1.00 48.33 125 LYS A C 1
ATOM 488 O O . LYS A 1 69 ? 14.195 1.389 -9.424 1.00 44.40 125 LYS A O 1
ATOM 494 N N . TRP A 1 70 ? 15.961 2.773 -9.280 1.00 52.45 126 TRP A N 1
ATOM 495 C CA . TRP A 1 70 ? 16.899 1.839 -9.884 1.00 48.04 126 TRP A CA 1
ATOM 496 C C . TRP A 1 70 ? 18.123 1.624 -9.006 1.00 41.41 126 TRP A C 1
ATOM 497 O O . TRP A 1 70 ? 18.928 2.533 -8.818 1.00 46.61 126 TRP A O 1
ATOM 508 N N . ILE A 1 71 ? 18.251 0.417 -8.468 1.00 38.10 127 ILE A N 1
ATOM 509 C CA . ILE A 1 71 ? 19.457 0.018 -7.757 1.00 46.19 127 ILE A CA 1
ATOM 510 C C . ILE A 1 71 ? 20.261 -0.910 -8.654 1.00 51.31 127 ILE A C 1
ATOM 511 O O . ILE A 1 71 ? 19.787 -1.985 -9.016 1.00 56.91 127 ILE A O 1
ATOM 516 N N . LEU A 1 72 ? 21.476 -0.509 -9.013 1.00 49.31 128 LEU A N 1
ATOM 517 C CA . LEU A 1 72 ? 22.298 -1.354 -9.871 1.00 46.96 128 LEU A CA 1
ATOM 518 C C . LEU A 1 72 ? 23.489 -1.964 -9.142 1.00 50.89 128 LEU A C 1
ATOM 519 O O . LEU A 1 72 ? 24.037 -1.369 -8.216 1.00 51.61 128 LEU A O 1
ATOM 524 N N . TYR A 1 73 ? 23.872 -3.161 -9.571 1.00 46.17 129 TYR A N 1
ATOM 525 C CA . TYR A 1 73 ? 25.104 -3.788 -9.124 1.00 47.21 129 TYR A CA 1
ATOM 526 C C . TYR A 1 73 ? 25.924 -4.175 -10.349 1.00 59.69 129 TYR A C 1
ATOM 527 O O . TYR A 1 73 ? 25.415 -4.819 -11.268 1.00 59.08 129 TYR A O 1
ATOM 536 N N . VAL A 1 74 ? 27.192 -3.780 -10.363 1.00 58.87 130 VAL A N 1
ATOM 537 C CA . VAL A 1 74 ? 28.068 -4.104 -11.482 1.00 53.48 130 VAL A CA 1
ATOM 538 C C . VAL A 1 74 ? 28.762 -5.442 -11.251 1.00 60.62 130 VAL A C 1
ATOM 539 O O . VAL A 1 74 ? 29.635 -5.568 -10.392 1.00 62.77 130 VAL A O 1
ATOM 543 N N . THR A 1 75 ? 28.358 -6.441 -12.028 1.00 63.22 131 THR A N 1
ATOM 544 C CA . THR A 1 75 ? 28.855 -7.800 -11.864 1.00 71.33 131 THR A CA 1
ATOM 545 C C . THR A 1 75 ? 30.202 -7.999 -12.557 1.00 82.30 131 THR A C 1
ATOM 546 O O . THR A 1 75 ? 31.033 -8.788 -12.103 1.00 89.05 131 THR A O 1
ATOM 550 N N . GLY A 1 76 ? 30.411 -7.278 -13.656 1.00 85.22 132 GLY A N 1
ATOM 551 C CA . GLY A 1 76 ? 31.631 -7.406 -14.439 1.00 83.20 132 GLY A CA 1
ATOM 552 C C . GLY A 1 76 ? 31.955 -6.208 -15.317 1.00 79.00 132 GLY A C 1
ATOM 553 O O . GLY A 1 76 ? 31.061 -5.596 -15.906 1.00 71.61 132 GLY A O 1
ATOM 554 N N . GLY A 1 77 ? 33.242 -5.874 -15.402 1.00 83.88 133 GLY A N 1
ATOM 555 C CA . GLY A 1 77 ? 33.702 -4.768 -16.226 1.00 70.26 133 GLY A CA 1
ATOM 556 C C . GLY A 1 77 ? 33.840 -3.439 -15.502 1.00 70.31 133 GLY A C 1
ATOM 557 O O . GLY A 1 77 ? 33.695 -3.361 -14.281 1.00 78.12 133 GLY A O 1
ATOM 558 N N . ARG A 1 78 ? 34.139 -2.393 -16.268 1.00 69.90 134 ARG A N 1
ATOM 559 C CA . ARG A 1 78 ? 34.185 -1.030 -15.748 1.00 80.91 134 ARG A CA 1
ATOM 560 C C . ARG A 1 78 ? 33.713 -0.035 -16.808 1.00 66.31 134 ARG A C 1
ATOM 561 O O . ARG A 1 78 ? 33.704 -0.344 -17.998 1.00 86.56 134 ARG A O 1
ATOM 569 N N . GLY A 1 79 ? 33.315 1.152 -16.366 1.00 70.40 135 GLY A N 1
ATOM 570 C CA . GLY A 1 79 ? 32.849 2.200 -17.257 1.00 63.54 135 GLY A CA 1
ATOM 571 C C . GLY A 1 79 ? 32.292 3.323 -16.413 1.00 60.89 135 GLY A C 1
ATOM 572 O O . GLY A 1 79 ? 32.720 3.508 -15.274 1.00 67.76 135 GLY A O 1
ATOM 573 N N . TYR A 1 80 ? 31.337 4.075 -16.949 1.00 59.31 136 TYR A N 1
ATOM 574 C CA . TYR A 1 80 ? 30.697 5.106 -16.145 1.00 56.97 136 TYR A CA 1
ATOM 575 C C . TYR A 1 80 ? 29.222 5.297 -16.457 1.00 57.70 136 TYR A C 1
ATOM 576 O O . TYR A 1 80 ? 28.730 4.888 -17.508 1.00 56.34 136 TYR A O 1
ATOM 585 N N . ILE A 1 81 ? 28.525 5.912 -15.508 1.00 57.91 137 ILE A N 1
ATOM 586 C CA . ILE A 1 81 ? 27.127 6.264 -15.667 1.00 54.10 137 ILE A CA 1
ATOM 587 C C . ILE A 1 81 ? 27.005 7.773 -15.528 1.00 53.32 137 ILE A C 1
ATOM 588 O O . ILE A 1 81 ? 27.791 8.399 -14.819 1.00 59.92 137 ILE A O 1
ATOM 593 N N . ALA A 1 82 ? 26.040 8.355 -16.228 1.00 54.99 138 ALA A N 1
ATOM 594 C CA . ALA A 1 82 ? 25.745 9.773 -16.097 1.00 54.97 138 ALA A CA 1
ATOM 595 C C . ALA A 1 82 ? 24.239 9.966 -16.102 1.00 54.99 138 ALA A C 1
ATOM 596 O O . ALA A 1 82 ? 23.557 9.461 -16.988 1.00 55.54 138 ALA A O 1
ATOM 598 N N . TYR A 1 83 ? 23.718 10.679 -15.108 1.00 51.75 139 TYR A N 1
ATOM 599 C CA . TYR A 1 83 ? 22.309 11.060 -15.129 1.00 52.03 139 TYR A CA 1
ATOM 600 C C . TYR A 1 83 ? 22.123 12.561 -14.931 1.00 54.82 139 TYR A C 1
ATOM 601 O O . TYR A 1 83 ? 23.013 13.250 -14.434 1.00 57.12 139 TYR A O 1
ATOM 610 N N . VAL A 1 84 ? 20.965 13.063 -15.343 1.00 55.92 140 VAL A N 1
ATOM 611 C CA . VAL A 1 84 ? 20.685 14.489 -15.268 1.00 54.42 140 VAL A CA 1
ATOM 612 C C . VAL A 1 84 ? 19.961 14.836 -13.970 1.00 58.38 140 VAL A C 1
ATOM 613 O O . VAL A 1 84 ? 18.950 14.224 -13.626 1.00 56.30 140 VAL A O 1
ATOM 617 N N . GLN A 1 85 ? 20.504 15.809 -13.244 1.00 57.32 141 GLN A N 1
ATOM 618 C CA . GLN A 1 85 ? 19.937 16.246 -11.973 1.00 60.53 141 GLN A CA 1
ATOM 619 C C . GLN A 1 85 ? 19.957 17.769 -11.915 1.00 64.83 141 GLN A C 1
ATOM 620 O O . GLN A 1 85 ? 21.007 18.371 -11.689 1.00 69.47 141 GLN A O 1
ATOM 626 N N . GLN A 1 86 ? 18.797 18.379 -12.149 1.00 68.34 142 GLN A N 1
ATOM 627 C CA . GLN A 1 86 ? 18.633 19.833 -12.090 1.00 67.29 142 GLN A CA 1
ATOM 628 C C . GLN A 1 86 ? 19.625 20.613 -12.949 1.00 76.24 142 GLN A C 1
ATOM 629 O O . GLN A 1 86 ? 20.426 21.381 -12.420 1.00 78.79 142 GLN A O 1
ATOM 635 N N . ASN A 1 87 ? 19.564 20.412 -14.265 1.00 76.53 143 ASN A N 1
ATOM 636 C CA . ASN A 1 87 ? 20.432 21.115 -15.215 1.00 78.41 143 ASN A CA 1
ATOM 637 C C . ASN A 1 87 ? 21.925 20.867 -14.993 1.00 76.98 143 ASN A C 1
ATOM 638 O O . ASN A 1 87 ? 22.770 21.620 -15.480 1.00 84.55 143 ASN A O 1
ATOM 643 N N . GLU A 1 88 ? 22.236 19.809 -14.252 1.00 69.49 144 GLU A N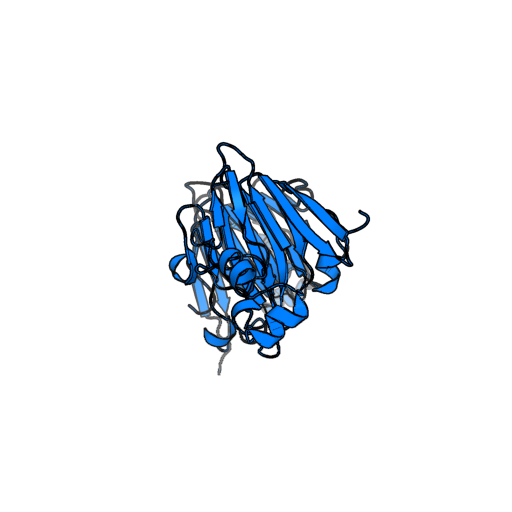 1
ATOM 644 C CA . GLU A 1 88 ? 23.614 19.401 -14.017 1.00 71.56 144 GLU A CA 1
ATOM 645 C C . GLU A 1 88 ? 23.789 17.937 -14.397 1.00 63.72 144 GLU A C 1
ATOM 646 O O . GLU A 1 88 ? 22.877 17.128 -14.217 1.00 58.62 144 GLU A O 1
ATOM 652 N N . LEU A 1 89 ? 24.955 17.594 -14.929 1.00 60.64 145 LEU A N 1
ATOM 653 C CA . LEU A 1 89 ? 25.242 16.200 -15.239 1.00 56.66 145 LEU A CA 1
ATOM 654 C C . LEU A 1 89 ? 26.009 15.558 -14.087 1.00 59.01 145 LEU A C 1
ATOM 655 O O . LEU A 1 89 ? 27.104 15.998 -13.742 1.00 66.43 145 LEU A O 1
ATOM 660 N N . VAL A 1 90 ? 25.420 14.532 -13.480 1.00 53.29 146 VAL A N 1
ATOM 661 C CA . VAL A 1 90 ? 26.103 13.767 -12.444 1.00 52.96 146 VAL A CA 1
ATOM 662 C C . VAL A 1 90 ? 26.792 12.571 -13.088 1.00 57.09 146 VAL A C 1
ATOM 663 O O . VAL A 1 90 ? 26.131 11.654 -13.573 1.00 58.83 146 VAL A O 1
ATOM 667 N N . LYS A 1 91 ? 28.121 12.588 -13.095 1.00 60.04 147 LYS A N 1
ATOM 668 C CA . LYS A 1 91 ? 28.904 11.547 -13.756 1.00 62.33 147 LYS A CA 1
ATOM 669 C C . LYS A 1 91 ? 29.733 10.751 -12.751 1.00 63.09 147 LYS A C 1
ATOM 670 O O . LYS A 1 91 ? 30.495 11.323 -11.974 1.00 65.55 147 LYS A O 1
ATOM 676 N N . ARG A 1 92 ? 29.576 9.429 -12.769 1.00 62.40 148 ARG A N 1
ATOM 677 C CA . ARG A 1 92 ? 30.244 8.551 -11.810 1.00 58.90 148 ARG A CA 1
ATOM 678 C C . ARG A 1 92 ? 30.853 7.330 -12.489 1.00 61.04 148 ARG A C 1
ATOM 679 O O . ARG A 1 92 ? 30.177 6.641 -13.250 1.00 57.51 148 ARG A O 1
ATOM 687 N N . LYS A 1 93 ? 32.123 7.058 -12.200 1.00 62.55 149 LYS A N 1
ATOM 688 C CA . LYS A 1 93 ? 32.777 5.851 -12.699 1.00 66.30 149 LYS A CA 1
ATOM 689 C C . LYS A 1 93 ? 32.202 4.605 -12.035 1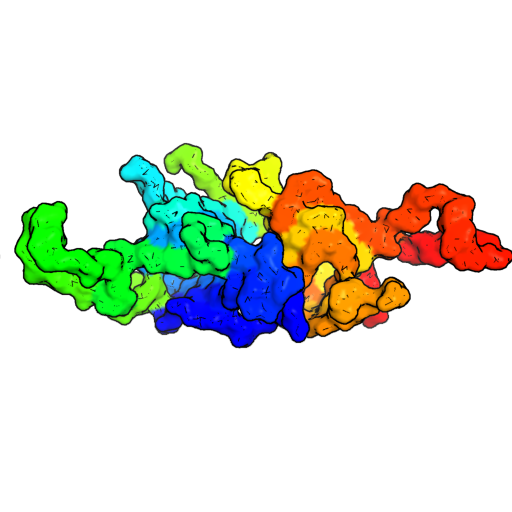.00 67.74 149 LYS A C 1
ATOM 690 O O . LYS A 1 93 ? 31.927 4.604 -10.835 1.00 62.62 149 LYS A O 1
ATOM 696 N N . LEU A 1 94 ? 32.015 3.549 -12.821 1.00 63.12 150 LEU A N 1
ATOM 697 C CA . LEU A 1 94 ? 31.506 2.287 -12.297 1.00 62.38 150 LEU A CA 1
ATOM 698 C C . LEU A 1 94 ? 32.574 1.202 -12.400 1.00 65.89 150 LEU A C 1
ATOM 699 O O . LEU A 1 94 ? 33.325 1.145 -13.374 1.00 70.40 150 LEU A O 1
ATOM 704 N N . GLU A 1 95 ? 32.638 0.347 -11.385 1.00 63.17 151 GLU A N 1
ATOM 705 C CA . GLU A 1 95 ? 33.629 -0.720 -11.336 1.00 73.96 151 GLU A CA 1
ATOM 706 C C . GLU A 1 95 ? 32.956 -1.980 -10.815 1.00 74.43 151 GLU A C 1
ATOM 707 O O . GLU A 1 95 ? 31.907 -1.905 -10.180 1.00 68.00 151 GLU A O 1
ATOM 713 N N . GLU A 1 96 ? 33.553 -3.134 -11.091 1.00 76.70 152 GLU A N 1
ATOM 714 C CA . GLU A 1 96 ? 33.026 -4.399 -10.596 1.00 75.61 152 GLU A CA 1
ATOM 715 C C . GLU A 1 96 ? 32.846 -4.361 -9.084 1.00 71.21 152 GLU A C 1
ATOM 716 O O . GLU A 1 96 ? 33.774 -4.033 -8.347 1.00 62.69 152 GLU A O 1
ATOM 722 N N . GLY A 1 97 ? 31.637 -4.673 -8.632 1.00 60.22 153 GLY A N 1
ATOM 723 C CA . GLY A 1 97 ? 31.325 -4.656 -7.215 1.00 61.31 153 GLY A CA 1
ATOM 724 C C . GLY A 1 97 ? 30.654 -3.377 -6.751 1.00 65.91 153 GLY A C 1
ATOM 725 O O . GLY A 1 97 ? 30.281 -3.259 -5.583 1.00 64.28 153 GLY A O 1
ATOM 726 N N . ASP A 1 98 ? 30.503 -2.415 -7.658 1.00 62.87 154 ASP A N 1
ATOM 727 C CA . ASP A 1 98 ? 29.867 -1.147 -7.315 1.00 59.60 154 ASP A CA 1
ATOM 728 C C . ASP A 1 98 ? 28.355 -1.278 -7.187 1.00 57.24 154 ASP A C 1
ATOM 729 O O . ASP A 1 98 ? 27.706 -1.956 -7.986 1.00 51.59 154 ASP A O 1
ATOM 734 N N . VAL A 1 99 ? 27.812 -0.630 -6.162 1.00 59.63 155 VAL A N 1
ATOM 735 C CA . VAL A 1 99 ? 26.377 -0.464 -6.005 1.00 45.59 155 VAL A CA 1
ATOM 736 C C . VAL A 1 99 ? 26.071 1.019 -6.153 1.00 53.17 155 VAL A C 1
ATOM 737 O O . VAL A 1 99 ? 26.745 1.859 -5.552 1.00 46.47 155 VAL A O 1
ATOM 741 N N . PHE A 1 100 ? 25.069 1.345 -6.962 1.00 52.77 156 PHE A N 1
ATOM 742 C CA . PHE A 1 100 ? 24.698 2.736 -7.179 1.00 50.49 156 PHE A CA 1
ATOM 743 C C . PHE A 1 100 ? 23.204 2.848 -7.444 1.00 47.93 156 PHE A C 1
ATOM 744 O O . PHE A 1 100 ? 22.569 1.884 -7.869 1.00 49.36 156 PHE A O 1
ATOM 752 N N . GLY A 1 101 ? 22.645 4.022 -7.185 1.00 49.49 157 GLY A N 1
ATOM 753 C CA . GLY A 1 101 ? 21.227 4.240 -7.390 1.00 54.75 157 GLY A CA 1
ATOM 754 C C . GLY A 1 101 ? 20.949 5.397 -8.329 1.00 57.65 157 GLY A C 1
ATOM 755 O O . GLY A 1 101 ? 21.607 6.438 -8.269 1.00 51.65 157 GLY A O 1
ATOM 756 N N . VAL A 1 102 ? 19.977 5.207 -9.213 1.00 50.48 158 VAL A N 1
ATOM 757 C CA . VAL A 1 102 ? 19.507 6.291 -10.061 1.00 49.82 158 VAL A CA 1
ATOM 758 C C . VAL A 1 102 ? 18.065 6.627 -9.707 1.00 42.70 158 VAL A C 1
ATOM 759 O O . VAL A 1 102 ? 17.195 5.758 -9.754 1.00 52.96 158 VAL A O 1
ATOM 763 N N . PRO A 1 103 ? 17.811 7.893 -9.338 1.00 47.42 159 PRO A N 1
ATOM 764 C CA . PRO A 1 103 ? 16.449 8.331 -9.013 1.00 47.35 159 PRO A CA 1
ATOM 765 C C . PRO A 1 103 ? 15.508 8.143 -10.203 1.00 46.39 159 PRO A C 1
ATOM 766 O O . PRO A 1 103 ? 15.929 8.333 -11.342 1.00 44.97 159 PRO A O 1
ATOM 770 N N . SER A 1 104 ? 14.257 7.780 -9.939 1.00 39.74 160 SER A N 1
ATOM 771 C CA . SER A 1 104 ? 13.274 7.565 -10.999 1.00 45.94 160 SER A CA 1
ATOM 772 C C . SER A 1 104 ? 13.047 8.817 -11.833 1.00 47.58 160 SER A C 1
ATOM 773 O O . SER A 1 104 ? 13.028 9.931 -11.305 1.00 46.65 160 SER A O 1
ATOM 776 N N . GLY A 1 105 ? 12.872 8.631 -13.137 1.00 39.90 161 GLY A N 1
ATOM 777 C CA . GLY A 1 105 ? 12.502 9.726 -14.015 1.00 41.09 161 GLY A CA 1
ATOM 778 C C . GLY A 1 105 ? 13.655 10.609 -14.443 1.00 47.90 161 GLY A C 1
ATOM 779 O O . GLY A 1 105 ? 13.466 11.561 -15.205 1.00 51.10 161 GLY A O 1
ATOM 780 N N . HIS A 1 106 ? 14.853 10.303 -13.957 1.00 41.04 162 HIS A N 1
ATOM 781 C CA . HIS A 1 106 ? 16.022 11.092 -14.324 1.00 46.42 162 HIS A CA 1
ATOM 782 C C . HIS A 1 106 ? 16.699 10.511 -15.563 1.00 45.60 162 HIS A C 1
ATOM 783 O O . HIS A 1 106 ? 17.071 9.339 -15.580 1.00 50.44 162 HIS A O 1
ATOM 790 N N . THR A 1 107 ? 16.838 11.331 -16.602 1.00 51.39 163 THR A N 1
ATOM 791 C CA . THR A 1 107 ? 17.511 10.917 -17.834 1.00 47.75 163 THR A CA 1
ATOM 792 C C . THR A 1 107 ? 18.950 10.492 -17.551 1.00 48.60 163 THR A C 1
ATOM 793 O O . THR A 1 107 ? 19.722 11.237 -16.946 1.00 56.31 163 THR A O 1
ATOM 797 N N . PHE A 1 108 ? 19.300 9.288 -17.991 1.00 49.32 164 PHE A N 1
ATOM 798 C CA . PHE A 1 108 ? 20.627 8.736 -17.749 1.00 55.84 164 PHE A CA 1
ATOM 799 C C . PHE A 1 108 ? 21.197 8.069 -18.995 1.00 56.20 164 PHE A C 1
ATOM 800 O O . PHE A 1 108 ? 20.465 7.748 -19.931 1.00 49.91 164 PHE A O 1
ATOM 808 N N . TYR A 1 109 ? 22.508 7.853 -18.990 1.00 51.54 165 TYR A N 1
ATOM 809 C CA . TYR A 1 109 ? 23.146 6.978 -19.965 1.00 54.68 165 TYR A CA 1
ATOM 810 C C . TYR A 1 109 ? 24.350 6.266 -19.355 1.00 56.82 165 TYR A C 1
ATOM 811 O O . TYR A 1 109 ? 24.897 6.708 -18.344 1.00 51.90 165 TYR A O 1
ATOM 820 N N . LEU A 1 110 ? 24.732 5.146 -19.963 1.00 56.91 166 LEU A N 1
ATOM 821 C CA . LEU A 1 110 ? 25.887 4.370 -19.529 1.00 53.63 166 LEU A CA 1
ATOM 822 C C . LEU A 1 110 ? 26.922 4.333 -20.646 1.00 65.13 166 LEU A C 1
ATOM 823 O O . LEU A 1 110 ? 26.574 4.358 -21.826 1.00 61.26 166 LEU A O 1
ATOM 828 N N . VAL A 1 111 ? 28.194 4.283 -20.272 1.00 68.23 167 VAL A N 1
ATOM 829 C CA . VAL A 1 111 ? 29.267 4.189 -21.248 1.00 70.71 167 VAL A CA 1
ATOM 830 C C . VAL A 1 111 ? 30.242 3.085 -20.860 1.00 69.14 167 VAL A C 1
ATOM 831 O O . VAL A 1 111 ? 30.654 2.992 -19.704 1.00 68.30 167 VAL A O 1
ATOM 835 N N . ASN A 1 112 ? 30.590 2.236 -21.823 1.00 72.11 168 ASN A N 1
ATOM 836 C CA . ASN A 1 112 ? 31.649 1.250 -21.627 1.00 70.73 168 ASN A CA 1
ATOM 837 C C . ASN A 1 112 ? 32.843 1.584 -22.518 1.00 74.79 168 ASN A C 1
ATOM 838 O O . ASN A 1 112 ? 32.866 1.230 -23.697 1.00 80.78 168 ASN A O 1
ATOM 843 N N . ASN A 1 113 ? 33.825 2.276 -21.947 1.00 75.47 169 ASN A N 1
ATOM 844 C CA . ASN A 1 113 ? 35.011 2.694 -22.688 1.00 83.28 169 ASN A CA 1
ATOM 845 C C . ASN A 1 113 ? 36.196 1.743 -22.512 1.00 91.83 169 ASN A C 1
ATOM 846 O O . ASN A 1 113 ? 37.343 2.115 -22.759 1.00 93.36 169 ASN A O 1
ATOM 851 N N . ASP A 1 114 ? 35.916 0.517 -22.082 1.00 91.50 170 ASP A N 1
ATOM 852 C CA . ASP A 1 114 ? 36.959 -0.495 -21.956 1.00 91.14 170 ASP A CA 1
ATOM 853 C C . ASP A 1 114 ? 37.185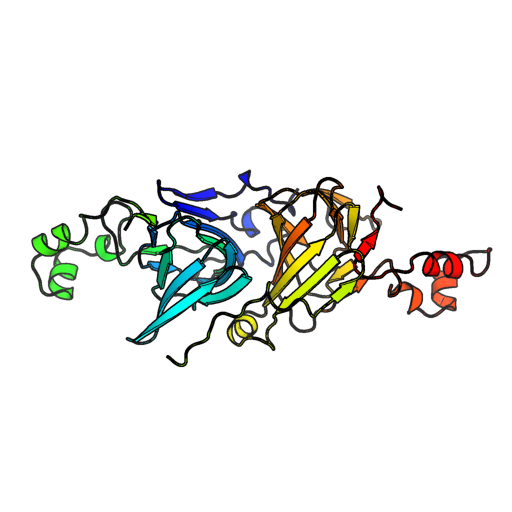 -1.147 -23.316 1.00 95.82 170 ASP A C 1
ATOM 854 O O . ASP A 1 114 ? 36.267 -1.220 -24.130 1.00 99.33 170 ASP A O 1
ATOM 859 N N . ASP A 1 115 ? 38.402 -1.618 -23.565 1.00 96.04 171 ASP A N 1
ATOM 860 C CA . ASP A 1 115 ? 38.749 -2.144 -24.881 1.00 94.60 171 ASP A CA 1
ATOM 861 C C . ASP A 1 115 ? 38.601 -3.660 -25.016 1.00 96.46 171 ASP A C 1
ATOM 862 O O . ASP A 1 115 ? 38.643 -4.190 -26.126 1.00 99.81 171 ASP A O 1
ATOM 867 N N . HIS A 1 116 ? 38.422 -4.358 -23.897 1.00 94.58 172 HIS A N 1
ATOM 868 C CA . HIS A 1 116 ? 38.396 -5.821 -23.923 1.00 100.62 172 HIS A CA 1
ATOM 869 C C . HIS A 1 116 ? 37.323 -6.475 -23.046 1.00 99.64 172 HIS A C 1
ATOM 870 O O . HIS A 1 116 ? 36.921 -7.609 -23.303 1.00 96.30 172 HIS A O 1
ATOM 877 N N . ASN A 1 117 ? 36.863 -5.773 -22.015 1.00 99.35 173 ASN A N 1
ATOM 878 C CA . ASN A 1 117 ? 35.883 -6.351 -21.098 1.00 95.41 173 ASN A CA 1
ATOM 879 C C . ASN A 1 117 ? 34.472 -5.780 -21.241 1.00 93.43 173 ASN A C 1
ATOM 880 O O . ASN A 1 117 ? 34.289 -4.568 -21.316 1.00 98.31 173 ASN A O 1
ATOM 885 N N . SER A 1 118 ? 33.481 -6.667 -21.288 1.00 80.49 174 SER A N 1
ATOM 886 C CA . SER A 1 118 ? 32.084 -6.257 -21.323 1.00 76.91 174 SER A CA 1
ATOM 887 C C . SER A 1 118 ? 31.675 -5.648 -19.994 1.00 72.77 174 SER A C 1
ATOM 888 O O . SER A 1 118 ? 32.222 -6.000 -18.951 1.00 72.66 174 SER A O 1
ATOM 891 N N . LEU A 1 119 ? 30.718 -4.727 -20.039 1.00 73.20 175 LEU A N 1
ATOM 892 C CA . LEU A 1 119 ? 30.143 -4.161 -18.827 1.00 65.90 175 LEU A CA 1
ATOM 893 C C . LEU A 1 119 ? 28.842 -4.886 -18.524 1.00 66.66 175 LEU A C 1
ATOM 894 O O . LEU A 1 119 ? 27.916 -4.868 -19.334 1.00 64.39 175 LEU A O 1
ATOM 899 N N . ARG A 1 120 ? 28.783 -5.537 -17.365 1.00 69.72 176 ARG A N 1
ATOM 900 C CA . ARG A 1 120 ? 27.609 -6.314 -16.973 1.00 67.56 176 ARG A CA 1
ATOM 901 C C . ARG A 1 120 ? 26.998 -5.807 -15.669 1.00 60.58 176 ARG A C 1
ATOM 902 O O . ARG A 1 120 ? 27.685 -5.664 -14.658 1.00 63.49 176 ARG A O 1
ATOM 910 N N . ILE A 1 121 ? 25.698 -5.538 -15.705 1.00 62.33 177 ILE A N 1
ATOM 911 C CA . ILE A 1 121 ? 25.003 -4.948 -14.572 1.00 58.71 177 ILE A CA 1
ATOM 912 C C . ILE A 1 121 ? 23.759 -5.760 -14.204 1.00 59.96 177 ILE A C 1
ATOM 913 O O . ILE A 1 121 ? 22.981 -6.146 -15.076 1.00 60.48 177 ILE A O 1
ATOM 918 N N . ALA A 1 122 ? 23.595 -6.040 -12.913 1.00 59.83 178 ALA A N 1
ATOM 919 C CA . ALA A 1 122 ? 22.376 -6.668 -12.405 1.00 49.84 178 ALA A CA 1
ATOM 920 C C . ALA A 1 122 ? 21.636 -5.645 -11.558 1.00 52.51 178 ALA A C 1
ATOM 921 O O . ALA A 1 122 ? 22.244 -4.975 -10.725 1.00 59.14 178 ALA A O 1
ATOM 923 N N . SER A 1 123 ? 20.328 -5.529 -11.759 1.00 50.03 179 SER A N 1
ATOM 924 C CA . SER A 1 123 ? 19.577 -4.443 -11.145 1.00 43.88 179 SER A CA 1
ATOM 925 C C . SER A 1 123 ? 18.251 -4.848 -10.519 1.00 50.11 179 SER A C 1
ATOM 926 O O . SER A 1 123 ? 17.576 -5.761 -10.994 1.00 52.16 179 SER A O 1
ATOM 929 N N . LEU A 1 124 ? 17.893 -4.145 -9.448 1.00 46.02 180 LEU A N 1
ATOM 930 C CA . LEU A 1 124 ? 16.561 -4.218 -8.864 1.00 48.45 180 LEU A CA 1
ATOM 931 C C . LEU A 1 124 ? 15.850 -2.906 -9.162 1.00 49.87 180 LEU A C 1
ATOM 932 O O . LEU A 1 124 ? 16.369 -1.833 -8.858 1.00 47.12 180 LEU A O 1
ATOM 937 N N . LEU A 1 125 ? 14.675 -2.986 -9.777 1.00 49.40 181 LEU A N 1
ATOM 938 C CA . LEU A 1 125 ? 13.871 -1.796 -10.023 1.00 44.60 181 LEU A CA 1
ATOM 939 C C . LEU A 1 125 ? 12.708 -1.750 -9.043 1.00 46.65 181 LEU A C 1
ATOM 940 O O . LEU A 1 125 ? 12.167 -2.787 -8.667 1.00 52.32 181 LEU A O 1
ATOM 945 N N . ARG A 1 126 ? 12.338 -0.547 -8.621 1.00 47.91 182 ARG A N 1
ATOM 946 C CA . ARG A 1 126 ? 11.131 -0.346 -7.832 1.00 48.53 182 ARG A CA 1
ATOM 947 C C . ARG A 1 126 ? 10.236 0.662 -8.552 1.00 49.37 182 ARG A C 1
ATOM 948 O O . ARG A 1 126 ? 10.547 1.847 -8.617 1.00 44.72 182 ARG A O 1
ATOM 956 N N . THR A 1 127 ? 9.127 0.178 -9.099 1.00 47.53 183 THR A N 1
ATOM 957 C CA . THR A 1 127 ? 8.283 0.978 -9.981 1.00 55.11 183 THR A CA 1
ATOM 958 C C . THR A 1 127 ? 7.654 2.179 -9.283 1.00 64.92 183 THR A C 1
ATOM 959 O O . THR A 1 127 ? 7.334 2.123 -8.099 1.00 64.58 183 THR A O 1
ATOM 963 N N . GLU A 1 128 ? 7.497 3.263 -10.037 1.00 58.18 184 GLU A N 1
ATOM 964 C CA . GLU A 1 128 ? 6.854 4.475 -9.556 1.00 61.72 184 GLU A CA 1
ATOM 965 C C . GLU A 1 128 ? 5.770 4.893 -10.545 1.00 62.58 184 GLU A C 1
ATOM 966 O O . GLU A 1 128 ? 5.404 6.062 -10.625 1.00 72.62 184 GLU A O 1
ATOM 972 N N . SER A 1 129 ? 5.269 3.922 -11.302 1.00 61.42 185 SER A N 1
ATOM 973 C CA . SER A 1 129 ? 4.199 4.158 -12.264 1.00 61.49 185 SER A CA 1
ATOM 974 C C . SER A 1 129 ? 2.830 4.017 -11.603 1.00 65.72 185 SER A C 1
ATOM 975 O O . SER A 1 129 ? 2.734 3.708 -10.417 1.00 78.46 185 SER A O 1
ATOM 978 N N . THR A 1 130 ? 1.774 4.252 -12.374 1.00 70.10 186 THR A N 1
ATOM 979 C CA . THR A 1 130 ? 0.413 4.101 -11.869 1.00 74.71 186 THR A CA 1
ATOM 980 C C . THR A 1 130 ? -0.032 2.641 -11.939 1.00 75.59 186 THR A C 1
ATOM 981 O O . THR A 1 130 ? -1.073 2.272 -11.393 1.00 77.38 186 THR A O 1
ATOM 985 N N . MET A 1 131 ? 0.763 1.823 -12.625 1.00 71.91 187 MET A N 1
ATOM 986 C CA . MET A 1 131 ? 0.561 0.376 -12.655 1.00 63.59 187 MET A CA 1
ATOM 987 C C . MET A 1 131 ? 1.652 -0.323 -11.854 1.00 66.67 187 MET A C 1
ATOM 988 O O . MET A 1 131 ? 2.837 -0.206 -12.168 1.00 65.00 187 MET A O 1
ATOM 993 N N . ARG A 1 132 ? 1.248 -1.057 -10.824 1.00 66.87 188 ARG A N 1
ATOM 994 C CA . ARG A 1 132 ? 2.196 -1.745 -9.956 1.00 59.74 188 ARG A CA 1
ATOM 995 C C . ARG A 1 132 ? 2.974 -2.822 -10.709 1.00 66.77 188 ARG A C 1
ATOM 996 O O . ARG A 1 132 ? 2.388 -3.724 -11.312 1.00 65.44 188 ARG A O 1
ATOM 1004 N N . GLY A 1 133 ? 4.299 -2.713 -10.683 1.00 58.64 189 GLY A N 1
ATOM 1005 C CA . GLY A 1 133 ? 5.157 -3.707 -11.300 1.00 61.54 189 GLY A CA 1
ATOM 1006 C C . GLY A 1 133 ? 5.538 -3.399 -12.732 1.00 69.91 189 GLY A C 1
ATOM 1007 O O . GLY A 1 133 ? 6.489 -3.972 -13.263 1.00 69.67 189 GLY A O 1
ATOM 1008 N N . GLU A 1 134 ? 4.794 -2.495 -13.359 1.00 68.26 190 GLU A N 1
ATOM 1009 C CA . GLU A 1 134 ? 5.078 -2.105 -14.734 1.00 59.91 190 GLU A CA 1
ATOM 1010 C C . GLU A 1 134 ? 5.983 -0.879 -14.815 1.00 63.12 190 GLU A C 1
ATOM 1011 O O . GLU A 1 134 ? 5.744 0.125 -14.147 1.00 73.29 190 GLU A O 1
ATOM 1017 N N . TYR A 1 135 ? 7.033 -0.979 -15.624 1.00 60.27 191 TYR A N 1
ATOM 1018 C CA . TYR A 1 135 ? 7.897 0.159 -15.918 1.00 56.02 191 TYR A CA 1
ATOM 1019 C C . TYR A 1 135 ? 8.141 0.239 -17.419 1.00 59.58 191 TYR A C 1
ATOM 1020 O O . TYR A 1 135 ? 8.106 -0.777 -18.113 1.00 64.70 191 TYR A O 1
ATOM 1029 N N . GLU A 1 136 ? 8.385 1.447 -17.916 1.00 59.17 192 GLU A N 1
ATOM 1030 C CA . GLU A 1 136 ? 8.652 1.656 -19.334 1.00 55.66 192 GLU A CA 1
ATOM 1031 C C . GLU A 1 136 ? 9.828 2.604 -19.519 1.00 53.89 192 GLU A C 1
ATOM 1032 O O . GLU A 1 136 ? 10.020 3.515 -18.716 1.00 55.99 192 GLU A O 1
ATOM 1038 N N . PRO A 1 137 ? 10.635 2.377 -20.568 1.00 53.59 193 PRO A N 1
ATOM 1039 C CA . PRO A 1 137 ? 11.722 3.308 -20.881 1.00 49.34 193 PRO A CA 1
ATOM 1040 C C . PRO A 1 137 ? 11.227 4.464 -21.741 1.00 55.58 193 PRO A C 1
ATOM 1041 O O . PRO A 1 137 ? 10.419 4.263 -22.649 1.00 52.61 193 PRO A O 1
ATOM 1045 N N . PHE A 1 138 ? 11.700 5.666 -21.447 1.00 51.50 194 PHE A N 1
ATOM 1046 C CA . PHE A 1 138 ? 11.393 6.815 -22.280 1.00 50.98 194 PHE A CA 1
ATOM 1047 C C . PHE A 1 138 ? 12.675 7.341 -22.913 1.00 54.00 194 PHE A C 1
ATOM 1048 O O . PHE A 1 138 ? 13.437 8.065 -22.266 1.00 55.49 194 PHE A O 1
ATOM 1056 N N . TYR A 1 139 ? 12.908 6.976 -24.172 1.00 53.86 195 TYR A N 1
ATOM 1057 C CA . TYR A 1 139 ? 14.104 7.413 -24.892 1.00 54.98 195 TYR A CA 1
ATOM 1058 C C . TYR A 1 139 ? 13.995 8.873 -25.333 1.00 55.83 195 TYR A C 1
ATOM 1059 O O . TYR A 1 139 ? 12.996 9.281 -25.925 1.00 62.38 195 TYR A O 1
ATOM 1068 N N . VAL A 1 140 ? 15.021 9.658 -25.017 1.00 55.22 196 VAL A N 1
ATOM 1069 C CA . VAL A 1 140 ? 15.045 11.079 -25.364 1.00 72.21 196 VAL A CA 1
ATOM 1070 C C . VAL A 1 140 ? 16.099 11.360 -26.435 1.00 64.60 196 VAL A C 1
ATOM 1071 O O . VAL A 1 140 ? 16.057 12.385 -27.112 1.00 70.40 196 VAL A O 1
ATOM 1075 N N . ALA A 1 141 ? 17.051 10.443 -26.565 1.00 58.57 197 ALA A N 1
ATOM 1076 C CA . ALA A 1 141 ? 17.949 10.410 -27.715 1.00 66.50 197 ALA A CA 1
ATOM 1077 C C . ALA A 1 141 ? 17.630 9.137 -28.492 1.00 65.61 197 ALA A C 1
ATOM 1078 O O . ALA A 1 141 ? 17.210 8.140 -27.901 1.00 64.09 197 ALA A O 1
ATOM 1080 N N . GLY A 1 142 ? 17.831 9.153 -29.806 1.00 80.24 198 GLY A N 1
ATOM 1081 C CA . GLY A 1 142 ? 17.300 8.084 -30.633 1.00 67.84 198 GLY A CA 1
ATOM 1082 C C . GLY A 1 142 ? 17.067 8.427 -32.091 1.00 71.48 198 GLY A C 1
ATOM 1083 O O . GLY A 1 142 ? 17.737 9.285 -32.661 1.00 118.10 198 GLY A O 1
ATOM 1084 N N . GLY A 1 143 ? 16.087 7.749 -32.682 1.00 73.09 199 GLY A N 1
ATOM 1085 C CA . GLY A 1 143 ? 15.941 7.637 -34.124 1.00 77.16 199 GLY A CA 1
ATOM 1086 C C . GLY A 1 143 ? 14.807 6.669 -34.403 1.00 78.35 199 GLY A C 1
ATOM 1087 O O . GLY A 1 143 ? 13.837 6.628 -33.657 1.00 88.56 199 GLY A O 1
ATOM 1088 N N . ARG A 1 144 ? 14.871 5.950 -35.514 1.00 94.00 200 ARG A N 1
ATOM 1089 C CA . ARG A 1 144 ? 13.877 4.914 -35.780 1.00 91.53 200 ARG A CA 1
ATOM 1090 C C . ARG A 1 144 ? 14.013 3.708 -34.840 1.00 81.53 200 ARG A C 1
ATOM 1091 O O . ARG A 1 144 ? 13.016 3.084 -34.476 1.00 96.05 200 ARG A O 1
ATOM 1099 N N . ASN A 1 145 ? 15.240 3.390 -34.438 1.00 80.46 201 ASN A N 1
ATOM 1100 C CA . ASN A 1 145 ? 15.473 2.262 -33.534 1.00 90.17 201 ASN A CA 1
ATOM 1101 C C . ASN A 1 145 ? 16.355 2.603 -32.334 1.00 90.61 201 ASN A C 1
ATOM 1102 O O . ASN A 1 145 ? 17.581 2.638 -32.453 1.00 83.11 201 ASN A O 1
ATOM 1107 N N . PRO A 1 146 ? 15.729 2.847 -31.169 1.00 85.72 202 PRO A N 1
ATOM 1108 C CA . PRO A 1 146 ? 14.273 2.876 -30.995 1.00 89.53 202 PRO A CA 1
ATOM 1109 C C . PRO A 1 146 ? 13.729 4.257 -31.308 1.00 71.00 202 PRO A C 1
ATOM 1110 O O . PRO A 1 146 ? 14.519 5.164 -31.558 1.00 77.78 202 PRO A O 1
ATOM 1114 N N . GLU A 1 147 ? 12.409 4.409 -31.302 1.00 71.22 203 GLU A N 1
ATOM 1115 C CA . GLU A 1 147 ? 11.796 5.726 -31.427 1.00 85.80 203 GLU A CA 1
ATOM 1116 C C . GLU A 1 147 ? 11.984 6.514 -30.130 1.00 67.35 203 GLU A C 1
ATOM 1117 O O . GLU A 1 147 ? 12.174 5.929 -29.066 1.00 70.02 203 GLU A O 1
ATOM 1123 N N . THR A 1 148 ? 11.942 7.839 -30.225 1.00 67.27 204 THR A N 1
ATOM 1124 C CA . THR A 1 148 ? 11.988 8.692 -29.041 1.00 64.29 204 THR A CA 1
ATOM 1125 C C . THR A 1 148 ? 10.585 9.139 -28.673 1.00 64.08 204 THR A C 1
ATOM 1126 O O . THR A 1 148 ? 9.646 8.928 -29.437 1.00 67.23 204 THR A O 1
ATOM 1130 N N . VAL A 1 149 ? 10.449 9.767 -27.507 1.00 54.64 205 VAL A N 1
ATOM 1131 C CA . VAL A 1 149 ? 9.171 10.336 -27.092 1.00 53.83 205 VAL A CA 1
ATOM 1132 C C . VAL A 1 149 ? 8.764 11.513 -27.986 1.00 55.26 205 VAL A C 1
ATOM 1133 O O . VAL A 1 149 ? 7.589 11.861 -28.062 1.00 59.89 205 VAL A O 1
ATOM 1137 N N . TYR A 1 150 ? 9.739 12.114 -28.663 1.00 56.01 206 TYR A N 1
ATOM 1138 C CA . TYR A 1 150 ? 9.478 13.212 -29.587 1.00 65.28 206 TYR A CA 1
ATOM 1139 C C . TYR A 1 150 ? 8.587 12.774 -30.750 1.00 59.70 206 TYR A C 1
ATOM 1140 O O . TYR A 1 150 ? 7.887 13.587 -31.349 1.00 73.19 206 TYR A O 1
ATOM 1149 N N . SER A 1 151 ? 8.615 11.481 -31.057 1.00 60.32 207 SER A N 1
ATOM 1150 C CA . SER A 1 151 ? 7.859 10.925 -32.177 1.00 62.71 207 SER A CA 1
ATOM 1151 C C . SER A 1 151 ? 6.349 10.924 -31.935 1.00 67.70 207 SER A C 1
ATOM 1152 O O . SER A 1 151 ? 5.569 10.701 -32.858 1.00 71.89 207 SER A O 1
ATOM 1155 N N . ALA A 1 152 ? 5.940 11.181 -30.697 1.00 66.72 208 ALA A N 1
ATOM 1156 C CA . ALA A 1 152 ? 4.521 11.206 -30.353 1.00 66.78 208 ALA A CA 1
ATOM 1157 C C . ALA A 1 152 ? 3.889 12.580 -30.547 1.00 62.03 208 ALA A C 1
ATOM 1158 O O . ALA A 1 152 ? 2.667 12.706 -30.563 1.00 74.59 208 ALA A O 1
ATOM 1160 N N . PHE A 1 153 ? 4.719 13.609 -30.678 1.00 61.55 209 PHE A N 1
ATOM 1161 C CA . PHE A 1 153 ? 4.211 14.970 -30.811 1.00 64.50 209 PHE A CA 1
ATOM 1162 C C . PHE A 1 153 ? 4.034 15.364 -32.275 1.00 70.46 209 PHE A C 1
ATOM 1163 O O . PHE A 1 153 ? 4.792 14.923 -33.137 1.00 73.50 209 PHE A O 1
ATOM 1171 N N . SER A 1 154 ? 3.028 16.192 -32.550 1.00 65.92 210 SER A N 1
ATOM 1172 C CA . SER A 1 154 ? 2.747 16.636 -33.915 1.00 68.52 210 SER A CA 1
ATOM 1173 C C . SER A 1 154 ? 3.861 17.529 -34.443 1.00 72.26 210 SER A C 1
ATOM 1174 O O . SER A 1 154 ? 4.679 18.032 -33.674 1.00 71.18 210 SER A O 1
ATOM 1177 N N . ASP A 1 155 ? 3.891 17.723 -35.758 1.00 74.17 211 ASP A N 1
ATOM 1178 C CA . ASP A 1 155 ? 4.930 18.532 -36.383 1.00 75.77 211 ASP A CA 1
ATOM 1179 C C . ASP A 1 155 ? 4.877 19.993 -35.942 1.00 70.96 211 ASP A C 1
ATOM 1180 O O . ASP A 1 155 ? 5.915 20.608 -35.714 1.00 93.23 211 ASP A O 1
ATOM 1185 N N . ASP A 1 156 ? 3.671 20.540 -35.811 1.00 75.63 212 ASP A N 1
ATOM 1186 C CA . ASP A 1 156 ? 3.505 21.927 -35.376 1.00 73.90 212 ASP A CA 1
ATOM 1187 C C . ASP A 1 156 ? 4.035 22.156 -33.961 1.00 71.65 212 ASP A C 1
ATOM 1188 O O . ASP A 1 156 ? 4.710 23.148 -33.698 1.00 74.09 212 ASP A O 1
ATOM 1193 N N . VAL A 1 157 ? 3.723 21.230 -33.059 1.00 70.14 213 VAL A N 1
ATOM 1194 C CA . VAL A 1 157 ? 4.210 21.285 -31.683 1.00 66.11 213 VAL A CA 1
ATOM 1195 C C . VAL A 1 157 ? 5.734 21.237 -31.628 1.00 63.76 213 VAL A C 1
ATOM 1196 O O . VAL A 1 157 ? 6.365 22.068 -30.980 1.00 66.82 213 VAL A O 1
ATOM 1200 N N . LEU A 1 158 ? 6.315 20.266 -32.327 1.00 64.19 214 LEU A N 1
ATOM 1201 C CA . LEU A 1 158 ? 7.764 20.103 -32.379 1.00 63.68 214 LEU A CA 1
ATOM 1202 C C . LEU A 1 158 ? 8.469 21.295 -33.021 1.00 67.22 214 LEU A C 1
ATOM 1203 O O . LEU A 1 158 ? 9.493 21.762 -32.523 1.00 64.20 214 LEU A O 1
ATOM 1208 N N . GLU A 1 159 ? 7.920 21.774 -34.132 1.00 67.04 215 GLU A N 1
ATOM 1209 C CA . GLU A 1 159 ? 8.465 22.939 -34.817 1.00 68.53 215 GLU A CA 1
ATOM 1210 C C . GLU A 1 159 ? 8.430 24.152 -33.895 1.00 67.63 215 GLU A C 1
ATOM 1211 O O . GLU A 1 159 ? 9.369 24.939 -33.855 1.00 68.57 215 GLU A O 1
ATOM 1217 N N . ALA A 1 160 ? 7.344 24.290 -33.142 1.00 66.80 216 ALA A N 1
ATOM 1218 C CA . ALA A 1 160 ? 7.208 25.404 -32.210 1.00 66.17 216 ALA A CA 1
ATOM 1219 C C . ALA A 1 160 ? 8.106 25.218 -30.987 1.00 64.20 216 ALA A C 1
ATOM 1220 O O . ALA A 1 160 ? 8.762 26.156 -30.548 1.00 69.43 216 ALA A O 1
ATOM 1222 N N . ALA A 1 161 ? 8.129 24.005 -30.444 1.00 62.70 217 ALA A N 1
ATOM 1223 C CA . ALA A 1 161 ? 8.952 23.703 -29.277 1.00 60.89 217 ALA A CA 1
ATOM 1224 C C . ALA A 1 161 ? 10.433 23.999 -29.505 1.00 68.63 217 ALA A C 1
ATOM 1225 O O . ALA A 1 161 ? 11.087 24.618 -28.668 1.00 65.76 217 ALA A O 1
ATOM 1227 N N . PHE A 1 162 ? 10.959 23.547 -30.637 1.00 62.42 218 PHE A N 1
ATOM 1228 C CA . PHE A 1 162 ? 12.378 23.716 -30.934 1.00 63.11 218 PHE A CA 1
ATOM 1229 C C . PHE A 1 162 ? 12.695 24.981 -31.724 1.00 65.13 218 PHE A C 1
ATOM 1230 O O . PHE A 1 162 ? 13.857 25.366 -31.833 1.00 71.86 218 PHE A O 1
ATOM 1238 N N . ASN A 1 163 ? 11.661 25.617 -32.266 1.00 66.12 219 ASN A N 1
ATOM 1239 C CA . ASN A 1 163 ? 11.814 26.811 -33.105 1.00 78.56 219 ASN A CA 1
ATOM 1240 C C . ASN A 1 163 ? 12.702 26.556 -34.331 1.00 70.06 219 ASN A C 1
ATOM 1241 O O . ASN A 1 163 ? 13.575 27.355 -34.661 1.00 78.50 219 ASN A O 1
ATOM 1246 N N . THR A 1 164 ? 12.459 25.429 -34.996 1.00 84.07 220 THR A N 1
ATOM 1247 C CA . THR A 1 164 ? 13.177 25.040 -36.207 1.00 85.44 220 THR A CA 1
ATOM 1248 C C . THR A 1 164 ? 12.203 24.288 -37.113 1.00 83.78 220 THR A C 1
ATOM 1249 O O . THR A 1 164 ? 11.243 23.699 -36.623 1.00 87.11 220 THR A O 1
ATOM 1253 N N . ASP A 1 165 ? 12.437 24.294 -38.424 1.00 86.14 221 ASP A N 1
ATOM 1254 C CA . ASP A 1 165 ? 11.564 23.559 -39.341 1.00 87.11 221 ASP A CA 1
ATOM 1255 C C . ASP A 1 165 ? 11.696 22.049 -39.147 1.00 79.25 221 ASP A C 1
ATOM 1256 O O . ASP A 1 165 ? 12.765 21.554 -38.792 1.00 75.59 221 ASP A O 1
ATOM 1261 N N . VAL A 1 166 ? 10.601 21.330 -39.384 1.00 83.43 222 VAL A N 1
ATOM 1262 C CA . VAL A 1 166 ? 10.523 19.890 -39.127 1.00 92.00 222 VAL A CA 1
ATOM 1263 C C . VAL A 1 166 ? 11.563 19.060 -39.899 1.00 91.83 222 VAL A C 1
ATOM 1264 O O . VAL A 1 166 ? 12.009 18.013 -39.422 1.00 87.83 222 VAL A O 1
ATOM 1268 N N . GLN A 1 167 ? 11.958 19.536 -41.078 1.00 87.09 223 GLN A N 1
ATOM 1269 C CA . GLN A 1 167 ? 12.938 18.824 -41.896 1.00 97.54 223 GLN A CA 1
ATOM 1270 C C . GLN A 1 167 ? 14.280 18.662 -41.185 1.00 94.77 223 GLN A C 1
ATOM 1271 O O . GLN A 1 167 ? 14.913 17.608 -41.274 1.00 90.34 223 GLN A O 1
ATOM 1277 N N . LYS A 1 168 ? 14.709 19.705 -40.479 1.00 79.51 224 LYS A N 1
ATOM 1278 C CA . LYS A 1 168 ? 15.935 19.632 -39.692 1.00 78.34 224 LYS A CA 1
ATOM 1279 C C . LYS A 1 168 ? 15.748 18.694 -38.504 1.00 77.55 224 LYS A C 1
ATOM 1280 O O . LYS A 1 168 ? 16.693 18.048 -38.059 1.00 79.47 224 LYS A O 1
ATOM 1286 N N . LEU A 1 169 ? 14.519 18.625 -38.001 1.00 79.22 225 LEU A N 1
ATOM 1287 C CA . LEU A 1 169 ? 14.191 17.765 -36.870 1.00 78.23 225 LEU A CA 1
ATOM 1288 C C . LEU A 1 169 ? 14.133 16.292 -37.276 1.00 86.38 225 LEU A C 1
ATOM 1289 O O . LEU A 1 169 ? 14.691 15.433 -36.592 1.00 81.53 225 LEU A O 1
ATOM 1294 N N . GLU A 1 170 ? 13.460 16.002 -38.387 1.00 93.52 226 GLU A N 1
ATOM 1295 C CA . GLU A 1 170 ? 13.389 14.634 -38.900 1.00 101.12 226 GLU A CA 1
ATOM 1296 C C . GLU A 1 170 ? 14.777 14.110 -39.257 1.00 96.26 226 GLU A C 1
ATOM 1297 O O . GLU A 1 170 ? 15.061 12.924 -39.107 1.00 99.09 226 GLU A O 1
ATOM 1303 N N . HIS A 1 171 ? 15.641 15.007 -39.723 1.00 88.63 227 HIS A N 1
ATOM 1304 C CA . HIS A 1 171 ? 17.027 14.661 -40.014 1.00 94.05 227 HIS A CA 1
ATOM 1305 C C . HIS A 1 171 ? 17.807 14.351 -38.737 1.00 91.51 227 HIS A C 1
ATOM 1306 O O . HIS A 1 171 ? 18.840 13.686 -38.778 1.00 92.88 227 HIS A O 1
ATOM 1313 N N . ILE A 1 172 ? 17.308 14.839 -37.605 1.00 88.47 228 ILE A N 1
ATOM 1314 C CA . ILE A 1 172 ? 17.958 14.627 -36.315 1.00 81.30 228 ILE A CA 1
ATOM 1315 C C . ILE A 1 172 ? 17.348 13.443 -35.554 1.00 76.38 228 ILE A C 1
ATOM 1316 O O . ILE A 1 172 ? 18.063 12.674 -34.913 1.00 77.65 228 ILE A O 1
ATOM 1321 N N . PHE A 1 173 ? 16.029 13.297 -35.637 1.00 79.41 229 PHE A N 1
ATOM 1322 C CA . PHE A 1 173 ? 15.333 12.221 -34.938 1.00 84.94 229 PHE A CA 1
ATOM 1323 C C . PHE A 1 173 ? 15.001 11.036 -35.848 1.00 102.53 229 PHE A C 1
ATOM 1324 O O . PHE A 1 173 ? 13.928 10.442 -35.738 1.00 108.58 229 PHE A O 1
ATOM 1332 N N . GLY A 1 174 ? 15.927 10.692 -36.738 1.00 101.81 230 GLY A N 1
ATOM 1333 C CA . GLY A 1 174 ? 15.732 9.577 -37.648 1.00 96.23 230 GLY A CA 1
ATOM 1334 C C . GLY A 1 174 ? 17.022 8.967 -38.163 1.00 90.89 230 GLY A C 1
ATOM 1335 O O . GLY A 1 174 ? 17.000 8.074 -39.006 1.00 97.69 230 GLY A O 1
ATOM 1336 N N . ALA A 1 175 ? 18.152 9.440 -37.650 1.00 86.49 231 ALA A N 1
ATOM 1337 C CA . ALA A 1 175 ? 19.451 8.972 -38.123 1.00 85.28 231 ALA A CA 1
ATOM 1338 C C . ALA A 1 175 ? 20.079 7.885 -37.244 1.00 88.99 231 ALA A C 1
ATOM 1339 O O . ALA A 1 175 ? 21.215 7.468 -37.486 1.00 91.88 231 ALA A O 1
ATOM 1341 N N . HIS A 1 176 ? 19.343 7.423 -36.235 1.00 81.14 232 HIS A N 1
ATOM 1342 C CA . HIS A 1 176 ? 19.841 6.366 -35.352 1.00 72.55 232 HIS A CA 1
ATOM 1343 C C . HIS A 1 176 ? 19.003 5.089 -35.430 1.00 79.62 232 HIS A C 1
ATOM 1344 O O . HIS A 1 176 ? 17.816 5.092 -35.102 1.00 74.62 232 HIS A O 1
ATOM 1351 N N . ARG A 1 177 ? 19.638 4.000 -35.854 1.00 79.88 233 ARG A N 1
ATOM 1352 C CA . ARG A 1 177 ? 18.974 2.706 -35.980 1.00 83.50 233 ARG A CA 1
ATOM 1353 C C . ARG A 1 177 ? 19.813 1.597 -35.347 1.00 77.74 233 ARG A C 1
ATOM 1354 O O . ARG A 1 177 ? 19.437 0.426 -35.385 1.00 78.22 233 ARG A O 1
ATOM 1362 N N . ARG A 1 178 ? 20.948 1.976 -34.765 1.00 77.27 234 ARG A N 1
ATOM 1363 C CA . ARG A 1 178 ? 21.886 1.012 -34.189 1.00 84.80 234 ARG A CA 1
ATOM 1364 C C . ARG A 1 178 ? 21.454 0.479 -32.820 1.00 90.51 234 ARG A C 1
ATOM 1365 O O . ARG A 1 178 ? 22.206 -0.241 -32.161 1.00 92.31 234 ARG A O 1
ATOM 1373 N N . GLY A 1 179 ? 20.246 0.840 -32.397 1.00 87.93 235 GLY A N 1
ATOM 1374 C CA . GLY A 1 179 ? 19.660 0.284 -31.189 1.00 66.22 235 GLY A CA 1
ATOM 1375 C C . GLY A 1 179 ? 20.002 1.008 -29.901 1.00 69.43 235 GLY A C 1
ATOM 1376 O O . GLY A 1 179 ? 20.724 2.005 -29.901 1.00 71.42 235 GLY A O 1
ATOM 1377 N N . VAL A 1 180 ? 19.472 0.486 -28.798 1.00 62.99 236 VAL A N 1
ATOM 1378 C CA . VAL A 1 180 ? 19.653 1.065 -27.471 1.00 62.99 236 VAL A CA 1
ATOM 1379 C C . VAL A 1 180 ? 21.113 1.040 -27.026 1.00 63.99 236 VAL A C 1
ATOM 1380 O O . VAL A 1 180 ? 21.606 1.991 -26.416 1.00 62.71 236 VAL A O 1
ATOM 1384 N N . ILE A 1 181 ? 21.796 -0.057 -27.331 1.00 67.15 237 ILE A N 1
ATOM 1385 C CA . ILE A 1 181 ? 23.219 -0.186 -27.044 1.00 62.96 237 ILE A CA 1
ATOM 1386 C C . ILE A 1 181 ? 23.983 -0.318 -28.362 1.00 67.48 237 ILE A C 1
ATOM 1387 O O . ILE A 1 181 ? 23.644 -1.158 -29.195 1.00 71.03 237 ILE A O 1
ATOM 1392 N N . PHE A 1 182 ? 25.009 0.510 -28.547 1.00 65.14 238 PHE A N 1
ATOM 1393 C CA . PHE A 1 182 ? 25.723 0.574 -29.820 1.00 68.56 238 PHE A CA 1
ATOM 1394 C C . PHE A 1 182 ? 27.211 0.880 -29.663 1.00 84.70 238 PHE A C 1
ATOM 1395 O O . PHE A 1 182 ? 27.634 1.446 -28.658 1.00 68.28 238 PHE A O 1
ATOM 1403 N N . TYR A 1 183 ? 28.001 0.507 -30.667 1.00 88.88 239 TYR A N 1
ATOM 1404 C CA . TYR A 1 183 ? 29.432 0.794 -30.667 1.00 87.64 239 TYR A CA 1
ATOM 1405 C C . TYR A 1 183 ? 29.712 2.275 -30.940 1.00 87.19 239 TYR A C 1
ATOM 1406 O O . TYR A 1 183 ? 29.024 2.907 -31.740 1.00 81.13 239 TYR A O 1
ATOM 1415 N N . ALA A 1 184 ? 30.721 2.821 -30.267 1.00 89.59 240 ALA A N 1
ATOM 1416 C CA . ALA A 1 184 ? 31.116 4.211 -30.472 1.00 95.27 240 ALA A CA 1
ATOM 1417 C C . ALA A 1 184 ? 31.856 4.383 -31.793 1.00 106.47 240 ALA A C 1
ATOM 1418 O O . ALA A 1 184 ? 32.723 5.248 -31.923 1.00 110.72 240 ALA A O 1
ATOM 1420 N N . SER A 1 206 ? 29.824 16.292 -8.700 1.00 125.78 262 SER A N 1
ATOM 1421 C CA . SER A 1 206 ? 29.013 17.239 -7.945 1.00 123.41 262 SER A CA 1
ATOM 1422 C C . SER A 1 206 ? 29.038 16.908 -6.457 1.00 120.41 262 SER A C 1
ATOM 1423 O O . SER A 1 206 ? 30.080 16.555 -5.905 1.00 119.93 262 SER A O 1
ATOM 1426 N N . GLU A 1 207 ? 27.881 17.029 -5.815 1.00 117.46 263 GLU A N 1
ATOM 1427 C CA . GLU A 1 207 ? 27.732 16.661 -4.412 1.00 112.39 263 GLU A CA 1
ATOM 1428 C C . GLU A 1 207 ? 26.699 15.540 -4.299 1.00 102.36 263 GLU A C 1
ATOM 1429 O O . GLU A 1 207 ? 26.284 15.159 -3.204 1.00 93.07 263 GLU A O 1
ATOM 1435 N N . GLN A 1 208 ? 26.293 15.019 -5.452 1.00 102.38 264 GLN A N 1
ATOM 1436 C CA . GLN A 1 208 ? 25.362 13.898 -5.522 1.00 99.69 264 GLN A CA 1
ATOM 1437 C C . GLN A 1 208 ? 26.068 12.599 -5.127 1.00 84.44 264 GLN A C 1
ATOM 1438 O O . GLN A 1 208 ? 27.297 12.534 -5.160 1.00 88.78 264 GLN A O 1
ATOM 1444 N N . PRO A 1 209 ? 25.297 11.569 -4.730 1.00 77.81 265 PRO A N 1
ATOM 1445 C CA . PRO A 1 209 ? 25.864 10.304 -4.241 1.00 77.86 265 PRO A CA 1
ATOM 1446 C C . PRO A 1 209 ? 26.959 9.683 -5.111 1.00 75.17 265 PRO A C 1
ATOM 1447 O O . PRO A 1 209 ? 27.038 9.955 -6.308 1.00 66.76 265 PRO A O 1
ATOM 1451 N N . LYS A 1 210 ? 27.794 8.852 -4.489 1.00 78.03 266 LYS A N 1
ATOM 1452 C CA . LYS A 1 210 ? 28.844 8.122 -5.190 1.00 71.58 266 LYS A CA 1
ATOM 1453 C C . LYS A 1 210 ? 28.539 6.635 -5.129 1.00 59.61 266 LYS A C 1
ATOM 1454 O O . LYS A 1 210 ? 27.911 6.174 -4.177 1.00 60.81 266 LYS A O 1
ATOM 1460 N N . PRO A 1 211 ? 28.974 5.878 -6.150 1.00 61.11 267 PRO A N 1
ATOM 1461 C CA . PRO A 1 211 ? 28.871 4.418 -6.070 1.00 58.17 267 PRO A CA 1
ATOM 1462 C C . PRO A 1 211 ? 29.612 3.881 -4.851 1.00 57.90 267 PRO A C 1
ATOM 1463 O O . PRO A 1 211 ? 30.614 4.458 -4.430 1.00 67.07 267 PRO A O 1
ATOM 1467 N N . PHE A 1 212 ? 29.104 2.789 -4.295 1.00 60.94 268 PHE A N 1
ATOM 1468 C CA . PHE A 1 212 ? 29.667 2.161 -3.112 1.00 72.82 268 PHE A CA 1
ATOM 1469 C C . PHE A 1 212 ? 30.095 0.766 -3.533 1.00 70.11 268 PHE A C 1
ATOM 1470 O O . PHE A 1 212 ? 29.271 -0.016 -4.006 1.00 73.10 268 PHE A O 1
ATOM 1478 N N . ASN A 1 213 ? 31.377 0.445 -3.390 1.00 67.06 269 ASN A N 1
ATOM 1479 C CA . ASN A 1 213 ? 31.828 -0.886 -3.782 1.00 62.46 269 ASN A CA 1
ATOM 1480 C C . ASN A 1 213 ? 31.552 -1.933 -2.708 1.00 65.39 269 ASN A C 1
ATOM 1481 O O . ASN A 1 213 ? 32.167 -1.926 -1.642 1.00 67.51 269 ASN A O 1
ATOM 1486 N N . LEU A 1 214 ? 30.617 -2.828 -3.013 1.00 64.83 270 LEU A N 1
ATOM 1487 C CA . LEU A 1 214 ? 30.180 -3.868 -2.091 1.00 60.95 270 LEU A CA 1
ATOM 1488 C C . LEU A 1 214 ? 31.125 -5.060 -2.092 1.00 76.46 270 LEU A C 1
ATOM 1489 O O . LEU A 1 214 ? 31.582 -5.505 -1.040 1.00 81.00 270 LEU A O 1
ATOM 1494 N N . ARG A 1 215 ? 31.421 -5.561 -3.288 1.00 77.62 271 ARG A N 1
ATOM 1495 C CA . ARG A 1 215 ? 32.260 -6.745 -3.468 1.00 68.90 271 ARG A CA 1
ATOM 1496 C C . ARG A 1 215 ? 33.685 -6.495 -2.988 1.00 76.63 271 ARG A C 1
ATOM 1497 O O . ARG A 1 215 ? 34.519 -7.386 -3.022 1.00 95.56 271 ARG A O 1
ATOM 1505 N N . ASN A 1 216 ? 33.974 -5.269 -2.573 1.00 85.19 272 ASN A N 1
ATOM 1506 C CA . ASN A 1 216 ? 35.273 -4.953 -2.016 1.00 89.78 272 ASN A CA 1
ATOM 1507 C C . ASN A 1 216 ? 35.389 -5.508 -0.609 1.00 95.41 272 ASN A C 1
ATOM 1508 O O . ASN A 1 216 ? 36.005 -6.541 -0.388 1.00 109.87 272 ASN A O 1
ATOM 1513 N N . GLN A 1 217 ? 34.696 -4.855 0.315 1.00 100.70 273 GLN A N 1
ATOM 1514 C CA . GLN A 1 217 ? 34.984 -4.910 1.752 1.00 104.63 273 GLN A CA 1
ATOM 1515 C C . GLN A 1 217 ? 35.209 -6.271 2.440 1.00 98.85 273 GLN A C 1
ATOM 1516 O O . GLN A 1 217 ? 36.156 -6.420 3.208 1.00 103.46 273 GLN A O 1
ATOM 1522 N N . LYS A 1 218 ? 34.324 -7.231 2.187 1.00 104.47 274 LYS A N 1
ATOM 1523 C CA . LYS A 1 218 ? 34.270 -8.534 2.884 1.00 109.43 274 LYS A CA 1
ATOM 1524 C C . LYS A 1 218 ? 34.494 -8.570 4.420 1.00 124.24 274 LYS A C 1
ATOM 1525 O O . LYS A 1 218 ? 35.109 -9.506 4.931 1.00 123.18 274 LYS A O 1
ATOM 1531 N N . PRO A 1 219 ? 33.956 -7.590 5.173 1.00 124.81 275 PRO A N 1
ATOM 1532 C CA . PRO A 1 219 ? 34.127 -7.684 6.625 1.00 119.32 275 PRO A CA 1
ATOM 1533 C C . PRO A 1 219 ? 33.128 -8.607 7.327 1.00 104.08 275 PRO A C 1
ATOM 1534 O O . PRO A 1 219 ? 33.465 -9.258 8.316 1.00 118.76 275 PRO A O 1
ATOM 1538 N N . ASP A 1 220 ? 31.917 -8.671 6.781 1.00 67.23 276 ASP A N 1
ATOM 1539 C CA . ASP A 1 220 ? 30.719 -8.991 7.560 1.00 56.48 276 ASP A CA 1
ATOM 1540 C C . ASP A 1 220 ? 30.675 -10.374 8.214 1.00 74.56 276 ASP A C 1
ATOM 1541 O O . ASP A 1 220 ? 30.303 -10.506 9.382 1.00 84.13 276 ASP A O 1
ATOM 1546 N N . PHE A 1 221 ? 31.034 -11.400 7.454 1.00 65.45 277 PHE A N 1
ATOM 1547 C CA . PHE A 1 221 ? 31.219 -12.730 8.013 1.00 51.28 277 PHE A CA 1
ATOM 1548 C C . PHE A 1 221 ? 32.176 -13.514 7.140 1.00 56.34 277 PHE A C 1
ATOM 1549 O O . PHE A 1 221 ? 32.107 -13.445 5.915 1.00 54.37 277 PHE A O 1
ATOM 1557 N N . GLU A 1 222 ? 33.077 -14.245 7.785 1.00 54.82 278 GLU A N 1
ATOM 1558 C CA . GLU A 1 222 ? 33.984 -15.136 7.085 1.00 53.90 278 GLU A CA 1
ATOM 1559 C C . GLU A 1 222 ? 34.399 -16.286 7.987 1.00 57.37 278 GLU A C 1
ATOM 1560 O O . GLU A 1 222 ? 34.828 -16.081 9.124 1.00 57.96 278 GLU A O 1
ATOM 1566 N N . ASN A 1 223 ? 34.250 -17.502 7.479 1.00 50.79 279 ASN A N 1
ATOM 1567 C CA . ASN A 1 223 ? 34.887 -18.655 8.093 1.00 52.19 279 ASN A CA 1
ATOM 1568 C C . ASN A 1 223 ? 35.603 -19.485 7.032 1.00 53.48 279 ASN A C 1
ATOM 1569 O O . ASN A 1 223 ? 35.876 -18.991 5.937 1.00 57.91 279 ASN A O 1
ATOM 1574 N N . ASP A 1 224 ? 35.893 -20.740 7.350 1.00 54.43 280 ASP A N 1
ATOM 1575 C CA . ASP A 1 224 ? 36.660 -21.602 6.457 1.00 58.45 280 ASP A CA 1
ATOM 1576 C C . ASP A 1 224 ? 35.879 -22.031 5.205 1.00 58.57 280 ASP A C 1
ATOM 1577 O O . ASP A 1 224 ? 36.458 -22.571 4.262 1.00 62.41 280 ASP A O 1
ATOM 1582 N N . ASN A 1 225 ? 34.573 -21.769 5.200 1.00 53.23 281 ASN A N 1
ATOM 1583 C CA . ASN A 1 225 ? 33.669 -22.290 4.176 1.00 52.47 281 ASN A CA 1
ATOM 1584 C C . ASN A 1 225 ? 33.057 -21.229 3.266 1.00 54.65 281 ASN A C 1
ATOM 1585 O O . ASN A 1 225 ? 32.462 -21.554 2.236 1.00 52.70 281 ASN A O 1
ATOM 1590 N N . GLY A 1 226 ? 33.181 -19.965 3.655 1.00 53.18 282 GLY A N 1
ATOM 1591 C CA . GLY A 1 226 ? 32.660 -18.880 2.847 1.00 48.95 282 GLY A CA 1
ATOM 1592 C C . GLY A 1 226 ? 32.684 -17.521 3.516 1.00 61.03 282 GLY A C 1
ATOM 1593 O O . GLY A 1 226 ? 33.255 -17.356 4.597 1.00 54.85 282 GLY A O 1
ATOM 1594 N N . ARG A 1 227 ? 32.056 -16.546 2.861 1.00 47.16 283 ARG A N 1
ATOM 1595 C CA . ARG A 1 227 ? 31.992 -15.183 3.366 1.00 48.85 283 ARG A CA 1
ATOM 1596 C C . ARG A 1 227 ? 30.834 -14.435 2.719 1.00 47.34 283 ARG A C 1
ATOM 1597 O O . ARG A 1 227 ? 30.357 -14.820 1.655 1.00 55.07 283 ARG A O 1
ATOM 1605 N N . PHE A 1 228 ? 30.372 -13.375 3.371 1.00 49.55 284 PHE A N 1
ATOM 1606 C CA . PHE A 1 228 ? 29.401 -12.479 2.749 1.00 54.11 284 PHE A CA 1
ATOM 1607 C C . PHE A 1 228 ? 29.542 -11.043 3.236 1.00 50.44 284 PHE A C 1
ATOM 1608 O O . PHE A 1 228 ? 30.144 -10.784 4.277 1.00 47.38 284 PHE A O 1
ATOM 1616 N N . THR A 1 229 ? 28.989 -10.117 2.461 1.00 47.95 285 THR A N 1
ATOM 1617 C CA . THR A 1 229 ? 29.130 -8.697 2.731 1.00 47.41 285 THR A CA 1
ATOM 1618 C C . THR A 1 229 ? 27.801 -8.018 2.455 1.00 47.01 285 THR A C 1
ATOM 1619 O O . THR A 1 229 ? 27.099 -8.384 1.515 1.00 50.94 285 THR A O 1
ATOM 1623 N N . ARG A 1 230 ? 27.449 -7.040 3.283 1.00 50.52 286 ARG A N 1
ATOM 1624 C CA . ARG A 1 230 ? 26.156 -6.378 3.173 1.00 45.18 286 ARG A CA 1
ATOM 1625 C C . ARG A 1 230 ? 26.302 -4.867 3.207 1.00 45.53 286 ARG A C 1
ATOM 1626 O O . ARG A 1 230 ? 27.167 -4.331 3.897 1.00 49.65 286 ARG A O 1
ATOM 1634 N N . ALA A 1 231 ? 25.456 -4.191 2.437 1.00 50.37 287 ALA A N 1
ATOM 1635 C CA . ALA A 1 231 ? 25.334 -2.740 2.497 1.00 52.13 287 ALA A CA 1
ATOM 1636 C C . ALA A 1 231 ? 23.859 -2.420 2.669 1.00 49.40 287 ALA A C 1
ATOM 1637 O O . ALA A 1 231 ? 23.024 -2.911 1.910 1.00 50.17 287 ALA A O 1
ATOM 1639 N N . GLY A 1 232 ? 23.535 -1.607 3.668 1.00 44.83 288 GLY A N 1
ATOM 1640 C CA . GLY A 1 232 ? 22.146 -1.317 3.962 1.00 42.43 288 GLY A CA 1
ATOM 1641 C C . GLY A 1 232 ? 21.841 0.161 4.055 1.00 46.63 288 GLY A C 1
ATOM 1642 O O . GLY A 1 232 ? 22.679 0.991 3.708 1.00 49.43 288 GLY A O 1
ATOM 1643 N N . PRO A 1 233 ? 20.626 0.493 4.517 1.00 55.29 289 PRO A N 1
ATOM 1644 C CA . PRO A 1 233 ? 20.138 1.866 4.676 1.00 57.09 289 PRO A CA 1
ATOM 1645 C C . PRO A 1 233 ? 21.065 2.759 5.502 1.00 64.75 289 PRO A C 1
ATOM 1646 O O . PRO A 1 233 ? 21.093 3.965 5.268 1.00 71.19 289 PRO A O 1
ATOM 1650 N N . LYS A 1 234 ? 21.799 2.183 6.451 1.00 71.33 290 LYS A N 1
ATOM 1651 C CA . LYS A 1 234 ? 22.676 2.967 7.326 1.00 78.04 290 LYS A CA 1
ATOM 1652 C C . LYS A 1 234 ? 24.050 3.230 6.707 1.00 79.31 290 LYS A C 1
ATOM 1653 O O . LYS A 1 234 ? 24.892 3.894 7.309 1.00 90.47 290 LYS A O 1
ATOM 1659 N N . ASP A 1 235 ? 24.264 2.712 5.500 1.00 73.89 291 ASP A N 1
ATOM 1660 C CA . ASP A 1 235 ? 25.542 2.853 4.810 1.00 68.08 291 ASP A CA 1
ATOM 1661 C C . ASP A 1 235 ? 25.409 3.769 3.599 1.00 70.09 291 ASP A C 1
ATOM 1662 O O . ASP A 1 235 ? 26.395 4.308 3.101 1.00 72.04 291 ASP A O 1
ATOM 1667 N N . ASN A 1 236 ? 24.177 3.943 3.134 1.00 70.78 292 ASN A N 1
ATOM 1668 C CA . ASN A 1 236 ? 23.917 4.671 1.901 1.00 64.48 292 ASN A CA 1
ATOM 1669 C C . ASN A 1 236 ? 22.510 5.265 1.875 1.00 72.42 292 ASN A C 1
ATOM 1670 O O . ASN A 1 236 ? 21.532 4.554 2.102 1.00 64.97 292 ASN A O 1
ATOM 1675 N N . PRO A 1 237 ? 22.412 6.577 1.597 1.00 73.05 293 PRO A N 1
ATOM 1676 C CA . PRO A 1 237 ? 21.144 7.318 1.592 1.00 68.75 293 PRO A CA 1
ATOM 1677 C C . PRO A 1 237 ? 20.121 6.760 0.597 1.00 59.01 293 PRO A C 1
ATOM 1678 O O . PRO A 1 237 ? 18.929 6.772 0.889 1.00 56.43 293 PRO A O 1
ATOM 1682 N N . PHE A 1 238 ? 20.574 6.280 -0.556 1.00 43.50 294 PHE A N 1
ATOM 1683 C CA . PHE A 1 238 ? 19.655 5.755 -1.560 1.00 44.10 294 PHE A CA 1
ATOM 1684 C C . PHE A 1 238 ? 19.008 4.443 -1.105 1.00 59.04 294 PHE A C 1
ATOM 1685 O O . PHE A 1 238 ? 17.793 4.286 -1.195 1.00 61.59 294 PHE A O 1
ATOM 1693 N N . LEU A 1 239 ? 19.819 3.505 -0.619 1.00 62.89 295 LEU A N 1
ATOM 1694 C CA . LEU A 1 239 ? 19.297 2.237 -0.109 1.00 58.32 295 LEU A CA 1
ATOM 1695 C C . LEU A 1 239 ? 18.299 2.473 1.020 1.00 49.90 295 LEU A C 1
ATOM 1696 O O . LEU A 1 239 ? 17.343 1.720 1.185 1.00 52.25 295 LEU A O 1
ATOM 1701 N N . ASP A 1 240 ? 18.522 3.534 1.785 1.00 53.02 296 ASP A N 1
ATOM 1702 C CA . ASP A 1 240 ? 17.631 3.892 2.881 1.00 63.03 296 ASP A CA 1
ATOM 1703 C C . ASP A 1 240 ? 16.261 4.345 2.379 1.00 66.90 296 ASP A C 1
ATOM 1704 O O . ASP A 1 240 ? 15.245 4.075 3.014 1.00 68.22 296 ASP A O 1
ATOM 1709 N N . SER A 1 241 ? 16.236 5.024 1.236 1.00 59.45 297 SER A N 1
ATOM 1710 C CA . SER A 1 241 ? 14.988 5.561 0.699 1.00 63.49 297 SER A CA 1
ATOM 1711 C C . SER A 1 241 ? 14.091 4.473 0.104 1.00 67.95 297 SER A C 1
ATOM 1712 O O . SER A 1 241 ? 12.899 4.691 -0.103 1.00 78.74 297 SER A O 1
ATOM 1715 N N . VAL A 1 242 ? 14.665 3.306 -0.169 1.00 58.59 298 VAL A N 1
ATOM 1716 C CA . VAL A 1 242 ? 13.899 2.188 -0.711 1.00 55.86 298 VAL A CA 1
ATOM 1717 C C . VAL A 1 242 ? 13.842 1.013 0.264 1.00 55.55 298 VAL A C 1
ATOM 1718 O O . VAL A 1 242 ? 13.227 -0.009 -0.030 1.00 55.23 298 VAL A O 1
ATOM 1722 N N . ASP A 1 243 ? 14.497 1.171 1.412 1.00 54.86 299 ASP A N 1
ATOM 1723 C CA . ASP A 1 243 ? 14.531 0.148 2.459 1.00 47.70 299 ASP A CA 1
ATOM 1724 C C . ASP A 1 243 ? 15.084 -1.189 1.951 1.00 46.58 299 ASP A C 1
ATOM 1725 O O . ASP A 1 243 ? 14.509 -2.248 2.200 1.00 41.36 299 ASP A O 1
ATOM 1730 N N . VAL A 1 244 ? 16.208 -1.133 1.243 1.00 45.44 300 VAL A N 1
ATOM 1731 C CA . VAL A 1 244 ? 16.835 -2.332 0.695 1.00 38.52 300 VAL A CA 1
ATOM 1732 C C . VAL A 1 244 ? 18.257 -2.524 1.228 1.00 43.03 300 VAL A C 1
ATOM 1733 O O . VAL A 1 244 ? 19.016 -1.562 1.365 1.00 42.91 300 VAL A O 1
ATOM 1737 N N . THR A 1 245 ? 18.591 -3.769 1.559 1.00 37.70 301 THR A N 1
ATOM 1738 C CA . THR A 1 245 ? 19.967 -4.162 1.846 1.00 37.14 301 THR A CA 1
ATOM 1739 C C . THR A 1 245 ? 20.480 -4.993 0.670 1.00 40.32 301 THR A C 1
ATOM 1740 O O . THR A 1 245 ? 19.779 -5.883 0.185 1.00 39.96 301 THR A O 1
ATOM 1744 N N . VAL A 1 246 ? 21.691 -4.693 0.204 1.00 38.70 302 VAL A N 1
ATOM 1745 C CA . VAL A 1 246 ? 22.314 -5.467 -0.868 1.00 42.42 302 VAL A CA 1
ATOM 1746 C C . VAL A 1 246 ? 23.397 -6.362 -0.279 1.00 44.80 302 VAL A C 1
ATOM 1747 O O . VAL A 1 246 ? 24.209 -5.911 0.526 1.00 46.88 302 VAL A O 1
ATOM 1751 N N . GLY A 1 247 ? 23.415 -7.626 -0.686 1.00 43.87 303 GLY A N 1
ATOM 1752 C CA . GLY A 1 247 ? 24.413 -8.553 -0.191 1.00 40.63 303 GLY A CA 1
ATOM 1753 C C . GLY A 1 247 ? 25.175 -9.258 -1.295 1.00 43.98 303 GLY A C 1
ATOM 1754 O O . GLY A 1 247 ? 24.652 -9.476 -2.389 1.00 43.83 303 GLY A O 1
ATOM 1755 N N . PHE A 1 248 ? 26.423 -9.605 -1.007 1.00 41.70 304 PHE A N 1
ATOM 1756 C CA . PHE A 1 248 ? 27.220 -10.427 -1.904 1.00 45.43 304 PHE A CA 1
ATOM 1757 C C . PHE A 1 248 ? 27.897 -11.524 -1.093 1.00 51.93 304 PHE A C 1
ATOM 1758 O O . PHE A 1 248 ? 28.608 -11.241 -0.128 1.00 50.79 304 PHE A O 1
ATOM 1766 N N . GLY A 1 249 ? 27.668 -12.775 -1.479 1.00 54.80 305 GLY A N 1
ATOM 1767 C CA . GLY A 1 249 ? 28.242 -13.899 -0.766 1.00 50.01 305 GLY A CA 1
ATOM 1768 C C . GLY A 1 249 ? 29.017 -14.852 -1.656 1.00 48.39 305 GLY A C 1
ATOM 1769 O O . GLY A 1 249 ? 28.750 -14.958 -2.853 1.00 50.21 305 GLY A O 1
ATOM 1770 N N . VAL A 1 250 ? 29.986 -15.542 -1.062 1.00 49.03 306 VAL A N 1
ATOM 1771 C CA . VAL A 1 250 ? 30.752 -16.572 -1.754 1.00 49.33 306 VAL A CA 1
ATOM 1772 C C . VAL A 1 250 ? 30.743 -17.854 -0.928 1.00 54.94 306 VAL A C 1
ATOM 1773 O O . VAL A 1 250 ? 31.091 -17.840 0.252 1.00 50.35 306 VAL A O 1
ATOM 1777 N N . LEU A 1 251 ? 30.333 -18.957 -1.546 1.00 56.20 307 LEU A N 1
ATOM 1778 C CA . LEU A 1 251 ? 30.402 -20.262 -0.900 1.00 50.56 307 LEU A CA 1
ATOM 1779 C C . LEU A 1 251 ? 31.511 -21.088 -1.543 1.00 52.20 307 LEU A C 1
ATOM 1780 O O . LEU A 1 251 ? 31.54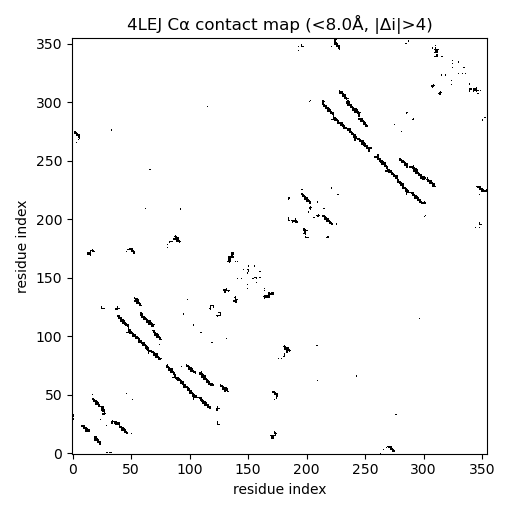0 -21.247 -2.764 1.00 52.21 307 LEU A O 1
ATOM 1785 N N . ASN A 1 252 ? 32.432 -21.594 -0.726 1.00 53.39 308 ASN A N 1
ATOM 1786 C CA . ASN A 1 252 ? 33.497 -22.457 -1.222 1.00 54.21 308 ASN A CA 1
ATOM 1787 C C . ASN A 1 252 ? 32.900 -23.757 -1.754 1.00 54.82 308 ASN A C 1
ATOM 1788 O O . ASN A 1 252 ? 31.791 -24.119 -1.367 1.00 54.90 308 ASN A O 1
ATOM 1793 N N . PRO A 1 253 ? 33.620 -24.452 -2.654 1.00 57.21 309 PRO A N 1
ATOM 1794 C CA . PRO A 1 253 ? 33.114 -25.718 -3.200 1.00 58.24 309 PRO A CA 1
ATOM 1795 C C . PRO A 1 253 ? 32.774 -26.713 -2.101 1.00 57.85 309 PRO A C 1
ATOM 1796 O O . PRO A 1 253 ? 33.573 -26.885 -1.184 1.00 67.82 309 PRO A O 1
ATOM 1800 N N . GLY A 1 254 ? 31.610 -27.351 -2.192 1.00 73.83 310 GLY A N 1
ATOM 1801 C CA . GLY A 1 254 ? 31.230 -28.383 -1.243 1.00 57.05 310 GLY A CA 1
ATOM 1802 C C . GLY A 1 254 ? 30.756 -27.855 0.098 1.00 60.17 310 GLY A C 1
ATOM 1803 O O . GLY A 1 254 ? 30.821 -28.554 1.105 1.00 73.18 310 GLY A O 1
ATOM 1804 N N . THR A 1 255 ? 30.272 -26.619 0.112 1.00 55.41 311 THR A N 1
ATOM 1805 C CA . THR A 1 255 ? 29.766 -26.017 1.337 1.00 52.80 311 THR A CA 1
ATOM 1806 C C . THR A 1 255 ? 28.293 -25.657 1.214 1.00 49.33 311 THR A C 1
ATOM 1807 O O . THR A 1 255 ? 27.736 -25.635 0.116 1.00 62.14 311 THR A O 1
ATOM 1811 N N . MET A 1 256 ? 27.680 -25.354 2.352 1.00 47.94 312 MET A N 1
ATOM 1812 C CA . MET A 1 256 ? 26.267 -25.006 2.406 1.00 46.49 312 MET A CA 1
ATOM 1813 C C . MET A 1 256 ? 26.034 -23.897 3.426 1.00 49.53 312 MET A C 1
ATOM 1814 O O . MET A 1 256 ? 26.761 -23.797 4.412 1.00 58.06 312 MET A O 1
ATOM 1819 N N . THR A 1 257 ? 25.034 -23.054 3.182 1.00 46.89 313 THR A N 1
ATOM 1820 C CA . THR A 1 257 ? 24.578 -22.114 4.199 1.00 46.62 313 THR A CA 1
ATOM 1821 C C . THR A 1 257 ? 23.809 -22.902 5.252 1.00 47.90 313 THR A C 1
ATOM 1822 O O . THR A 1 257 ? 23.065 -23.818 4.917 1.00 48.44 313 THR A O 1
ATOM 1826 N N . ALA A 1 258 ? 24.003 -22.564 6.523 1.00 52.71 314 ALA A N 1
ATOM 1827 C CA . ALA A 1 258 ? 23.206 -23.172 7.582 1.00 52.37 314 ALA A CA 1
ATOM 1828 C C . ALA A 1 258 ? 21.758 -22.800 7.344 1.00 53.57 314 ALA A C 1
ATOM 1829 O O . ALA A 1 258 ? 21.461 -21.630 7.103 1.00 60.21 314 ALA A O 1
ATOM 1831 N N . PRO A 1 259 ? 20.855 -23.794 7.400 1.00 55.75 315 PRO A N 1
ATOM 1832 C CA . PRO A 1 259 ? 19.421 -23.542 7.224 1.00 47.94 315 PRO A CA 1
ATOM 1833 C C . PRO A 1 259 ? 18.972 -22.397 8.124 1.00 46.58 315 PRO A C 1
ATOM 1834 O O . PRO A 1 259 ? 19.221 -22.437 9.330 1.00 47.98 315 PRO A O 1
ATOM 1838 N N . SER A 1 260 ? 18.337 -21.389 7.536 1.00 40.32 316 SER A N 1
ATOM 1839 C CA . SER A 1 260 ? 18.022 -20.161 8.250 1.00 45.83 316 SER A CA 1
ATOM 1840 C C . SER A 1 260 ? 16.936 -19.377 7.532 1.00 49.91 316 SER A C 1
ATOM 1841 O O . SER A 1 260 ? 16.610 -19.665 6.383 1.00 44.82 316 SER A O 1
ATOM 1844 N N . HIS A 1 261 ? 16.390 -18.373 8.210 1.00 39.01 317 HIS A N 1
ATOM 1845 C CA . HIS A 1 261 ? 15.324 -17.560 7.633 1.00 42.47 317 HIS A CA 1
ATOM 1846 C C . HIS A 1 261 ? 15.449 -16.093 8.029 1.00 46.97 317 HIS A C 1
ATOM 1847 O O . HIS A 1 261 ? 16.011 -15.773 9.075 1.00 42.72 317 HIS A O 1
ATOM 1854 N N . ASN A 1 262 ? 14.934 -15.206 7.180 1.00 37.72 318 ASN A N 1
ATOM 1855 C CA . ASN A 1 262 ? 14.798 -13.805 7.542 1.00 37.47 318 ASN A CA 1
ATOM 1856 C C . ASN A 1 262 ? 13.545 -13.608 8.380 1.00 38.26 318 ASN A C 1
ATOM 1857 O O . ASN A 1 262 ? 12.538 -14.274 8.160 1.00 49.39 318 ASN A O 1
ATOM 1862 N N . THR A 1 263 ? 13.606 -12.691 9.337 1.00 44.40 319 THR A N 1
ATOM 1863 C CA . THR A 1 263 ? 12.470 -12.443 10.215 1.00 43.40 319 THR A CA 1
ATOM 1864 C C . THR A 1 263 ? 11.327 -11.717 9.505 1.00 45.56 319 THR A C 1
ATOM 1865 O O . THR A 1 263 ? 10.159 -12.017 9.742 1.00 53.59 319 THR A O 1
ATOM 1869 N N . LYS A 1 264 ? 11.667 -10.767 8.634 1.00 41.33 320 LYS A N 1
ATOM 1870 C CA . LYS A 1 264 ? 10.656 -9.944 7.964 1.00 43.80 320 LYS A CA 1
ATOM 1871 C C . LYS A 1 264 ? 11.010 -9.534 6.530 1.00 44.03 320 LYS A C 1
ATOM 1872 O O . LYS A 1 264 ? 10.138 -9.133 5.762 1.00 55.07 320 LYS A O 1
ATOM 1878 N N . ALA A 1 265 ? 12.284 -9.625 6.171 1.00 42.67 321 ALA A N 1
ATOM 1879 C CA . ALA A 1 265 ? 12.713 -9.270 4.820 1.00 39.32 321 ALA A CA 1
ATOM 1880 C C . ALA A 1 265 ? 12.427 -10.375 3.810 1.00 45.57 321 ALA A C 1
ATOM 1881 O O . ALA A 1 265 ? 12.506 -11.558 4.136 1.00 46.78 321 ALA A O 1
ATOM 1883 N N . THR A 1 266 ? 12.098 -9.981 2.583 1.00 47.31 322 THR A N 1
ATOM 1884 C CA . THR A 1 266 ? 11.989 -10.924 1.474 1.00 42.74 322 THR A CA 1
ATOM 1885 C C . THR A 1 266 ? 13.238 -10.766 0.612 1.00 43.58 322 THR A C 1
ATOM 1886 O O . THR A 1 266 ? 13.617 -9.648 0.269 1.00 57.94 322 THR A O 1
ATOM 1890 N N . SER A 1 267 ? 13.881 -11.878 0.268 1.00 42.46 323 SER A N 1
ATOM 1891 C CA . SER A 1 267 ? 15.127 -11.831 -0.492 1.00 41.98 323 SER A CA 1
ATOM 1892 C C . SER A 1 267 ? 14.931 -12.176 -1.962 1.00 45.96 323 SER A C 1
ATOM 1893 O O . SER A 1 267 ? 14.173 -13.084 -2.299 1.00 45.19 323 SER A O 1
ATOM 1896 N N . ILE A 1 268 ? 15.621 -11.444 -2.830 1.00 42.30 324 ILE A N 1
ATOM 1897 C CA . ILE A 1 268 ? 15.712 -11.802 -4.239 1.00 44.26 324 ILE A CA 1
ATOM 1898 C C . ILE A 1 268 ? 17.181 -12.058 -4.554 1.00 44.84 324 ILE A C 1
ATOM 1899 O O . ILE A 1 268 ? 17.995 -11.138 -4.523 1.00 48.67 324 ILE A O 1
ATOM 1904 N N . ALA A 1 269 ? 17.518 -13.312 -4.843 1.00 50.64 325 ALA A N 1
ATOM 1905 C CA . ALA A 1 269 ? 18.914 -13.702 -5.032 1.00 49.42 325 ALA A CA 1
ATOM 1906 C C . ALA A 1 269 ? 19.231 -14.007 -6.493 1.00 52.65 325 ALA A C 1
ATOM 1907 O O . ALA A 1 269 ? 18.415 -14.592 -7.201 1.00 52.79 325 ALA A O 1
ATOM 1909 N N . ILE A 1 270 ? 20.425 -13.611 -6.930 1.00 51.23 326 ILE A N 1
ATOM 1910 C CA . ILE A 1 270 ? 20.878 -13.844 -8.299 1.00 56.13 326 ILE A CA 1
ATOM 1911 C C . ILE A 1 270 ? 22.244 -14.540 -8.298 1.00 53.27 326 ILE A C 1
ATOM 1912 O O . ILE A 1 270 ? 23.214 -14.018 -7.748 1.00 54.46 326 ILE A O 1
ATOM 1917 N N . VAL A 1 271 ? 22.315 -15.719 -8.914 1.00 50.45 327 VAL A N 1
ATOM 1918 C CA . VAL A 1 271 ? 23.564 -16.479 -8.982 1.00 53.07 327 VAL A CA 1
ATOM 1919 C C . VAL A 1 271 ? 24.556 -15.828 -9.947 1.00 62.99 327 VAL A C 1
ATOM 1920 O O . VAL A 1 271 ? 24.278 -15.694 -11.138 1.00 60.92 327 VAL A O 1
ATOM 1924 N N . MET A 1 272 ? 25.711 -15.431 -9.418 1.00 61.96 328 MET A N 1
ATOM 1925 C CA . MET A 1 272 ? 26.741 -14.759 -10.204 1.00 54.42 328 MET A CA 1
ATOM 1926 C C . MET A 1 272 ? 27.630 -15.758 -10.928 1.00 63.12 328 MET A C 1
ATOM 1927 O O . MET A 1 272 ? 27.804 -15.684 -12.144 1.00 63.91 328 MET A O 1
ATOM 1932 N N . GLU A 1 273 ? 28.202 -16.680 -10.161 1.00 60.03 329 GLU A N 1
ATOM 1933 C CA . GLU A 1 273 ? 29.126 -17.675 -10.685 1.00 60.12 329 GLU A CA 1
ATOM 1934 C C . GLU A 1 273 ? 28.879 -19.027 -10.035 1.00 62.13 329 GLU A C 1
ATOM 1935 O O . GLU A 1 273 ? 28.334 -19.109 -8.933 1.00 61.39 329 GLU A O 1
ATOM 1941 N N . GLY A 1 274 ? 29.287 -20.087 -10.722 1.00 63.48 330 GLY A N 1
ATOM 1942 C CA . GLY A 1 274 ? 29.231 -21.421 -10.160 1.00 67.22 330 GLY A CA 1
ATOM 1943 C C . GLY A 1 274 ? 27.887 -22.108 -10.271 1.00 63.88 330 GLY A C 1
ATOM 1944 O O . GLY A 1 274 ? 27.004 -21.670 -11.008 1.00 60.47 330 GLY A O 1
ATOM 1945 N N . GLU A 1 275 ? 27.743 -23.191 -9.516 1.00 60.15 331 GLU A N 1
ATOM 1946 C CA . GLU A 1 275 ? 26.563 -24.038 -9.585 1.00 67.83 331 GLU A CA 1
ATOM 1947 C C . GLU A 1 275 ? 26.284 -24.714 -8.249 1.00 69.08 331 GLU A C 1
ATOM 1948 O O . GLU A 1 275 ? 27.174 -24.860 -7.413 1.00 73.57 331 GLU A O 1
ATOM 1954 N N . GLY A 1 276 ? 25.036 -25.123 -8.057 1.00 64.94 332 GLY A N 1
ATOM 1955 C CA . GLY A 1 276 ? 24.627 -25.782 -6.833 1.00 53.57 332 GLY A CA 1
ATOM 1956 C C . GLY A 1 276 ? 23.128 -25.983 -6.810 1.00 62.83 332 GLY A C 1
ATOM 1957 O O . GLY A 1 276 ? 22.484 -26.010 -7.859 1.00 62.96 332 GLY A O 1
ATOM 1958 N N . ARG A 1 277 ? 22.567 -26.113 -5.613 1.00 61.40 333 ARG A N 1
ATOM 1959 C CA . ARG A 1 277 ? 21.136 -26.327 -5.466 1.00 55.14 333 ARG A CA 1
ATOM 1960 C C . ARG A 1 277 ? 20.606 -25.628 -4.222 1.00 55.37 333 ARG A C 1
ATOM 1961 O O . ARG A 1 277 ? 21.375 -25.106 -3.418 1.00 54.33 333 ARG A O 1
ATOM 1969 N N . ILE A 1 278 ? 19.286 -25.603 -4.077 1.00 57.79 334 ILE A N 1
ATOM 1970 C CA . ILE A 1 278 ? 18.666 -25.053 -2.882 1.00 60.63 334 ILE A CA 1
ATOM 1971 C C . ILE A 1 278 ? 17.580 -25.981 -2.366 1.00 56.13 334 ILE A C 1
ATOM 1972 O O . ILE A 1 278 ? 16.985 -26.740 -3.126 1.00 58.96 334 ILE A O 1
ATOM 1977 N N . GLU A 1 279 ? 17.340 -25.919 -1.063 1.00 59.59 335 GLU A N 1
ATOM 1978 C CA . GLU A 1 279 ? 16.186 -26.561 -0.461 1.00 56.11 335 GLU A CA 1
ATOM 1979 C C . GLU A 1 279 ? 15.480 -25.509 0.373 1.00 54.31 335 GLU A C 1
ATOM 1980 O O . GLU A 1 279 ? 16.100 -24.866 1.220 1.00 48.09 335 GLU A O 1
ATOM 1986 N N . MET A 1 280 ? 14.192 -25.312 0.119 1.00 56.52 336 MET A N 1
ATOM 1987 C CA . MET A 1 280 ? 13.425 -24.336 0.880 1.00 49.45 336 MET A CA 1
ATOM 1988 C C . MET A 1 280 ? 12.152 -24.968 1.406 1.00 54.37 336 MET A C 1
ATOM 1989 O O . MET A 1 280 ? 11.529 -25.784 0.729 1.00 54.37 336 MET A O 1
ATOM 1994 N N . ALA A 1 281 ? 11.775 -24.595 2.624 1.00 49.72 337 ALA A N 1
ATOM 1995 C CA . ALA A 1 281 ? 10.547 -25.094 3.230 1.00 59.46 337 ALA A CA 1
ATOM 1996 C C . ALA A 1 281 ? 9.443 -24.064 3.065 1.00 61.09 337 ALA A C 1
ATOM 1997 O O . ALA A 1 281 ? 9.595 -22.914 3.478 1.00 58.27 337 ALA A O 1
ATOM 1999 N N . CYS A 1 282 ? 8.332 -24.481 2.466 1.00 57.94 338 CYS A N 1
ATOM 2000 C CA . CYS A 1 282 ? 7.209 -23.587 2.215 1.00 57.61 338 CYS A CA 1
ATOM 2001 C C . CYS A 1 282 ? 5.891 -24.234 2.628 1.00 66.32 338 CYS A C 1
ATOM 2002 O O . CYS A 1 282 ? 5.485 -25.247 2.058 1.00 78.20 338 CYS A O 1
ATOM 2005 N N . PRO A 1 283 ? 5.220 -23.647 3.630 1.00 59.63 339 PRO A N 1
ATOM 2006 C CA . PRO A 1 283 ? 3.942 -24.156 4.139 1.00 59.67 339 PRO A CA 1
ATOM 2007 C C . PRO A 1 283 ? 2.764 -23.783 3.250 1.00 66.41 339 PRO A C 1
ATOM 2008 O O . PRO A 1 283 ? 1.650 -24.228 3.511 1.00 67.79 339 PRO A O 1
ATOM 2012 N N . HIS A 1 284 ? 3.007 -22.978 2.221 1.00 67.55 340 HIS A N 1
ATOM 2013 C CA . HIS A 1 284 ? 1.937 -22.567 1.316 1.00 78.38 340 HIS A CA 1
ATOM 2014 C C . HIS A 1 284 ? 1.695 -23.580 0.188 1.00 84.91 340 HIS A C 1
ATOM 2015 O O . HIS A 1 284 ? 0.572 -23.728 -0.294 1.00 85.50 340 HIS A O 1
ATOM 2022 N N . LEU A 1 285 ? 2.753 -24.273 -0.224 1.00 81.76 341 LEU A N 1
ATOM 2023 C CA . LEU A 1 285 ? 2.679 -25.227 -1.326 1.00 87.23 341 LEU A CA 1
ATOM 2024 C C . LEU A 1 285 ? 2.263 -26.617 -0.856 1.00 91.32 341 LEU A C 1
ATOM 2025 O O . LEU A 1 285 ? 1.854 -26.803 0.290 1.00 94.75 341 LEU A O 1
ATOM 2030 N N . GLN A 1 300 ? -5.631 -28.997 6.652 1.00 113.59 356 GLN A N 1
ATOM 2031 C CA . GLN A 1 300 ? -5.874 -29.296 8.058 1.00 114.32 356 GLN A CA 1
ATOM 2032 C C . GLN A 1 300 ? -4.583 -29.216 8.868 1.00 107.25 356 GLN A C 1
ATOM 2033 O O . GLN A 1 300 ? -4.296 -28.194 9.492 1.00 101.07 356 GLN A O 1
ATOM 2039 N N . ASP A 1 301 ? -3.804 -30.293 8.847 1.00 109.65 357 ASP A N 1
ATOM 2040 C CA . ASP A 1 301 ? -2.566 -30.354 9.615 1.00 109.76 357 ASP A CA 1
ATOM 2041 C C . ASP A 1 301 ? -1.477 -29.477 9.008 1.00 98.66 357 ASP A C 1
ATOM 2042 O O . ASP A 1 301 ? -1.479 -29.199 7.810 1.00 95.11 357 ASP A O 1
ATOM 2047 N N . ILE A 1 302 ? -0.551 -29.038 9.852 1.00 95.15 358 ILE A N 1
ATOM 2048 C CA . ILE A 1 302 ? 0.577 -28.238 9.400 1.00 83.27 358 ILE A CA 1
ATOM 2049 C C . ILE A 1 302 ? 1.499 -29.087 8.522 1.00 75.83 358 ILE A C 1
ATOM 2050 O O . ILE A 1 302 ? 1.895 -30.187 8.910 1.00 83.36 358 ILE A O 1
ATOM 2055 N N . ASN A 1 303 ? 1.818 -28.582 7.332 1.00 71.47 359 ASN A N 1
ATOM 2056 C CA . ASN A 1 303 ? 2.687 -29.294 6.398 1.00 66.59 359 ASN A CA 1
ATOM 2057 C C . ASN A 1 303 ? 3.630 -28.362 5.638 1.00 69.98 359 ASN A C 1
ATOM 2058 O O . ASN A 1 303 ? 3.199 -27.376 5.042 1.00 74.46 359 ASN A O 1
ATOM 2063 N N . TYR A 1 304 ? 4.918 -28.684 5.657 1.00 61.70 360 TYR A N 1
ATOM 2064 C CA . TYR A 1 304 ? 5.911 -27.906 4.932 1.00 67.80 360 TYR A CA 1
ATOM 2065 C C . TYR A 1 304 ? 6.364 -28.627 3.668 1.00 69.07 360 TYR A C 1
ATOM 2066 O O . TYR A 1 304 ? 6.926 -29.720 3.728 1.00 64.63 360 TYR A O 1
ATOM 2075 N N . GLU A 1 305 ? 6.093 -28.012 2.522 1.00 69.50 361 GLU A N 1
ATOM 2076 C CA . GLU A 1 305 ? 6.478 -28.577 1.238 1.00 74.14 361 GLU A CA 1
ATOM 2077 C C . GLU A 1 305 ? 7.952 -28.306 0.978 1.00 79.77 361 GLU A C 1
ATOM 2078 O O . GLU A 1 305 ? 8.515 -27.335 1.482 1.00 72.25 361 GLU A O 1
ATOM 2084 N N . ARG A 1 306 ? 8.574 -29.170 0.188 1.00 82.91 362 ARG A N 1
ATOM 2085 C CA . ARG A 1 306 ? 9.981 -29.027 -0.140 1.00 74.05 362 ARG A CA 1
ATOM 2086 C C . ARG A 1 306 ? 10.140 -28.306 -1.471 1.00 68.29 362 ARG A C 1
ATOM 2087 O O . ARG A 1 306 ? 9.760 -28.832 -2.515 1.00 84.12 362 ARG A O 1
ATOM 2095 N N . VAL A 1 307 ? 10.698 -27.103 -1.434 1.00 62.54 363 VAL A N 1
ATOM 2096 C CA . VAL A 1 307 ? 11.040 -26.390 -2.659 1.00 64.61 363 VAL A CA 1
ATOM 2097 C C . VAL A 1 307 ? 12.497 -26.667 -3.015 1.00 62.23 363 VAL A C 1
ATOM 2098 O O . VAL A 1 307 ? 13.408 -26.125 -2.388 1.00 64.63 363 VAL A O 1
ATOM 2102 N N . ARG A 1 308 ? 12.707 -27.526 -4.009 1.00 72.10 364 ARG A N 1
ATOM 2103 C CA . ARG A 1 308 ? 14.049 -27.827 -4.506 1.00 70.50 364 ARG A CA 1
ATOM 2104 C C . ARG A 1 308 ? 14.273 -27.238 -5.898 1.00 71.87 364 ARG A C 1
ATOM 2105 O O . ARG A 1 308 ? 13.362 -27.213 -6.724 1.00 80.80 364 ARG A O 1
ATOM 2113 N N . ALA A 1 309 ? 15.490 -26.764 -6.150 1.00 58.76 365 ALA A N 1
ATOM 2114 C CA . ALA A 1 309 ? 15.852 -26.236 -7.461 1.00 61.43 365 ALA A CA 1
ATOM 2115 C C . ALA A 1 309 ? 17.355 -26.287 -7.693 1.00 64.96 365 ALA A C 1
ATOM 2116 O O . ALA A 1 309 ? 18.138 -26.305 -6.746 1.00 61.10 365 ALA A O 1
ATOM 2118 N N . ARG A 1 310 ? 17.747 -26.300 -8.963 1.00 69.35 366 ARG A N 1
ATOM 2119 C CA . ARG A 1 310 ? 19.154 -26.281 -9.338 1.00 69.32 366 ARG A CA 1
ATOM 2120 C C . ARG A 1 310 ? 19.621 -24.832 -9.459 1.00 70.64 366 ARG A C 1
ATOM 2121 O O . ARG A 1 310 ? 18.858 -23.967 -9.882 1.00 71.90 366 ARG A O 1
ATOM 2129 N N . LEU A 1 311 ? 20.863 -24.560 -9.076 1.00 67.58 367 LEU A N 1
ATOM 2130 C CA . LEU A 1 311 ? 21.409 -23.215 -9.220 1.00 64.91 367 LEU A CA 1
ATOM 2131 C C . LEU A 1 311 ? 22.503 -23.183 -10.285 1.00 63.64 367 LEU A C 1
ATOM 2132 O O . LEU A 1 311 ? 23.467 -23.941 -10.216 1.00 58.71 367 LEU A O 1
ATOM 2137 N N . ARG A 1 312 ? 22.338 -22.314 -11.276 1.00 60.86 368 ARG A N 1
ATOM 2138 C CA . ARG A 1 312 ? 23.390 -22.056 -12.250 1.00 66.46 368 ARG A CA 1
ATOM 2139 C C . ARG A 1 312 ? 23.470 -20.557 -12.491 1.00 69.25 368 ARG A C 1
ATOM 2140 O O . ARG A 1 312 ? 22.677 -19.796 -11.939 1.00 72.17 368 ARG A O 1
ATOM 2148 N N . THR A 1 313 ? 24.433 -20.135 -13.301 1.00 67.95 369 THR A N 1
ATOM 2149 C CA . THR A 1 313 ? 24.646 -18.716 -13.563 1.00 68.69 369 THR A CA 1
ATOM 2150 C C . THR A 1 313 ? 23.395 -18.062 -14.144 1.00 65.86 369 THR A C 1
ATOM 2151 O O . THR A 1 313 ? 22.840 -18.533 -15.136 1.00 70.27 369 THR A O 1
ATOM 2155 N N . GLY A 1 314 ? 22.943 -16.986 -13.508 1.00 58.72 370 GLY A N 1
ATOM 2156 C CA . GLY A 1 314 ? 21.763 -16.278 -13.972 1.00 61.98 370 GLY A CA 1
ATOM 2157 C C . GLY A 1 314 ? 20.455 -16.772 -13.382 1.00 60.94 370 GLY A C 1
ATOM 2158 O O . GLY A 1 314 ? 19.392 -16.248 -13.707 1.00 63.12 370 GLY A O 1
ATOM 2159 N N . THR A 1 315 ? 20.526 -17.787 -12.525 1.00 55.96 371 THR A N 1
ATOM 2160 C CA . THR A 1 315 ? 19.345 -18.256 -11.807 1.00 48.53 371 THR A CA 1
ATOM 2161 C C . THR A 1 315 ? 18.930 -17.223 -10.758 1.00 57.74 371 THR A C 1
ATOM 2162 O O . THR A 1 315 ? 19.759 -16.750 -9.980 1.00 49.79 371 THR A O 1
ATOM 2166 N N . VAL A 1 316 ? 17.648 -16.869 -10.753 1.00 53.31 372 VAL A N 1
ATOM 2167 C CA . VAL A 1 316 ? 17.082 -16.003 -9.727 1.00 46.92 372 VAL A CA 1
ATOM 2168 C C . VAL A 1 316 ? 16.123 -16.816 -8.861 1.00 56.50 372 VAL A C 1
ATOM 2169 O O . VAL A 1 316 ? 15.306 -17.577 -9.382 1.00 51.30 372 VAL A O 1
ATOM 2173 N N . TYR A 1 317 ? 16.242 -16.684 -7.543 1.00 50.06 373 TYR A N 1
ATOM 2174 C CA . TYR A 1 317 ? 15.278 -17.309 -6.642 1.00 52.09 373 TYR A CA 1
ATOM 2175 C C . TYR A 1 317 ? 14.787 -16.335 -5.581 1.00 50.63 373 TYR A C 1
ATOM 2176 O O . TYR A 1 317 ? 15.500 -15.416 -5.182 1.00 52.84 373 TYR A O 1
ATOM 2185 N N . VAL A 1 318 ? 13.553 -16.536 -5.141 1.00 52.14 374 VAL A N 1
ATOM 2186 C CA . VAL A 1 318 ? 12.920 -15.636 -4.192 1.00 50.71 374 VAL A CA 1
ATOM 2187 C C . VAL A 1 318 ? 12.649 -16.365 -2.884 1.00 49.98 374 VAL A C 1
ATOM 2188 O O . VAL A 1 318 ? 12.033 -17.427 -2.879 1.00 48.60 374 VAL A O 1
ATOM 2192 N N . VAL A 1 319 ? 13.126 -15.796 -1.780 1.00 48.08 375 VAL A N 1
ATOM 2193 C CA . VAL A 1 319 ? 12.873 -16.355 -0.457 1.00 46.57 375 VAL A CA 1
ATOM 2194 C C . VAL A 1 319 ? 11.931 -15.442 0.317 1.00 49.28 375 VAL A C 1
ATOM 2195 O O . VAL A 1 319 ? 12.361 -14.413 0.838 1.00 48.51 375 VAL A O 1
ATOM 2199 N N . PRO A 1 320 ? 10.638 -15.810 0.386 1.00 46.59 376 PRO A N 1
ATOM 2200 C CA . PRO A 1 320 ? 9.663 -15.020 1.149 1.00 41.14 376 PRO A CA 1
ATOM 2201 C C . PRO A 1 320 ? 10.037 -14.991 2.625 1.00 48.47 376 PRO A C 1
ATOM 2202 O O . PRO A 1 320 ? 10.696 -15.915 3.095 1.00 51.33 376 PRO A O 1
ATOM 2206 N N . ALA A 1 321 ? 9.623 -13.947 3.337 1.00 47.37 377 ALA A N 1
ATOM 2207 C CA . ALA A 1 321 ? 9.913 -13.806 4.764 1.00 50.13 377 ALA A CA 1
ATOM 2208 C C . ALA A 1 321 ? 9.489 -15.036 5.562 1.00 48.20 377 ALA A C 1
ATOM 2209 O O . ALA A 1 321 ? 8.388 -15.552 5.382 1.00 49.00 377 ALA A O 1
ATOM 2211 N N . GLY A 1 322 ? 10.367 -15.503 6.443 1.00 44.79 378 GLY A N 1
ATOM 2212 C CA . GLY A 1 322 ? 10.043 -16.619 7.313 1.00 47.08 378 GLY A CA 1
ATOM 2213 C C . GLY A 1 322 ? 10.354 -17.986 6.734 1.00 48.92 378 GLY A C 1
ATOM 2214 O O . GLY A 1 322 ? 10.372 -18.978 7.459 1.00 58.86 378 GLY A O 1
ATOM 2215 N N . HIS A 1 323 ? 10.595 -18.045 5.430 1.00 47.08 379 HIS A N 1
ATOM 2216 C CA . HIS A 1 323 ? 10.872 -19.317 4.774 1.00 49.54 379 HIS A CA 1
ATOM 2217 C C . HIS A 1 323 ? 12.321 -19.732 4.966 1.00 45.07 379 HIS A C 1
ATOM 2218 O O . HIS A 1 323 ? 13.233 -19.044 4.511 1.00 48.54 379 HIS A O 1
ATOM 2225 N N . PRO A 1 324 ? 12.540 -20.867 5.648 1.00 48.78 380 PRO A N 1
ATOM 2226 C CA . PRO A 1 324 ? 13.913 -21.327 5.862 1.00 48.14 380 PRO A CA 1
ATOM 2227 C C . PRO A 1 324 ? 14.480 -21.926 4.584 1.00 49.02 380 PRO A C 1
ATOM 2228 O O . PRO A 1 324 ? 13.774 -22.631 3.859 1.00 47.73 380 PRO A O 1
ATOM 2232 N N . ILE A 1 325 ? 15.747 -21.637 4.314 1.00 46.71 381 ILE A N 1
ATOM 2233 C CA . ILE A 1 325 ? 16.383 -22.077 3.082 1.00 47.76 381 ILE A CA 1
ATOM 2234 C C . ILE A 1 325 ? 17.835 -22.463 3.336 1.00 49.00 381 ILE A C 1
ATOM 2235 O O . ILE A 1 325 ? 18.471 -21.934 4.245 1.00 50.96 381 ILE A O 1
ATOM 2240 N N . THR A 1 326 ? 18.348 -23.396 2.541 1.00 47.95 382 THR A N 1
ATOM 2241 C CA . THR A 1 326 ? 19.774 -23.695 2.540 1.00 51.59 382 THR A CA 1
ATOM 2242 C C . THR A 1 326 ? 20.309 -23.700 1.110 1.00 51.07 382 THR A C 1
ATOM 2243 O O . THR A 1 326 ? 19.689 -24.264 0.210 1.00 54.76 382 THR A O 1
ATOM 2247 N N . GLU A 1 327 ? 21.446 -23.047 0.899 1.00 52.32 383 GLU A N 1
ATOM 2248 C CA . GLU A 1 327 ? 22.094 -23.058 -0.405 1.00 44.58 383 GLU A CA 1
ATOM 2249 C C . GLU A 1 327 ? 23.327 -23.947 -0.376 1.00 53.44 383 GLU A C 1
ATOM 2250 O O . GLU A 1 327 ? 24.259 -23.702 0.384 1.00 58.43 383 GLU A O 1
ATOM 2256 N N . ILE A 1 328 ? 23.322 -24.981 -1.210 1.00 61.15 384 ILE A N 1
ATOM 2257 C CA . ILE A 1 328 ? 24.433 -25.920 -1.286 1.00 59.42 384 ILE A CA 1
ATOM 2258 C C . ILE A 1 328 ? 25.254 -25.686 -2.558 1.00 60.77 384 ILE A C 1
ATOM 2259 O O . ILE A 1 328 ? 24.710 -25.643 -3.659 1.00 61.40 384 ILE A O 1
ATOM 2264 N N . ALA A 1 329 ? 26.565 -25.527 -2.397 1.00 55.06 385 ALA A N 1
ATOM 2265 C CA . ALA A 1 329 ? 27.460 -25.319 -3.533 1.00 51.67 385 ALA A CA 1
ATOM 2266 C C . ALA A 1 329 ? 27.968 -26.644 -4.087 1.00 57.81 385 ALA A C 1
ATOM 2267 O O . ALA A 1 329 ? 28.281 -27.563 -3.331 1.00 61.96 385 ALA A O 1
ATOM 2269 N N . SER A 1 330 ? 28.068 -26.730 -5.410 1.00 59.97 386 SER A N 1
ATOM 2270 C CA . SER A 1 330 ? 28.632 -27.905 -6.075 1.00 61.46 386 SER A CA 1
ATOM 2271 C C . SER A 1 330 ? 30.088 -28.122 -5.658 1.00 65.02 386 SER A C 1
ATOM 2272 O O . SER A 1 330 ? 30.692 -27.256 -5.031 1.00 69.48 386 SER A O 1
ATOM 2275 N N . THR A 1 331 ? 30.649 -29.279 -5.997 1.00 69.14 387 THR A N 1
ATOM 2276 C CA . THR A 1 331 ? 32.057 -29.545 -5.710 1.00 64.20 387 THR A CA 1
ATOM 2277 C C . THR A 1 331 ? 32.951 -29.086 -6.859 1.00 66.40 387 THR A C 1
ATOM 2278 O O . THR A 1 331 ? 34.176 -29.099 -6.743 1.00 74.13 387 THR A O 1
ATOM 2282 N N . ASN A 1 332 ? 32.328 -28.678 -7.962 1.00 74.59 388 ASN A N 1
ATOM 2283 C CA . ASN A 1 332 ? 33.064 -28.214 -9.133 1.00 82.18 388 ASN A CA 1
ATOM 2284 C C . ASN A 1 332 ? 33.762 -26.885 -8.884 1.00 79.15 388 ASN A C 1
ATOM 2285 O O . ASN A 1 332 ? 34.946 -26.727 -9.182 1.00 86.80 388 ASN A O 1
ATOM 2290 N N . GLY A 1 333 ? 33.015 -25.927 -8.346 1.00 65.37 389 GLY A N 1
ATOM 2291 C CA . GLY A 1 333 ? 33.544 -24.601 -8.092 1.00 62.99 389 GLY A CA 1
ATOM 2292 C C . GLY A 1 333 ? 32.795 -23.847 -7.012 1.00 66.87 389 GLY A C 1
ATOM 2293 O O . GLY A 1 333 ? 31.834 -24.355 -6.433 1.00 74.25 389 GLY A O 1
ATOM 2294 N N . ARG A 1 334 ? 33.241 -22.624 -6.741 1.00 60.22 390 ARG A N 1
ATOM 2295 C CA . ARG A 1 334 ? 32.613 -21.786 -5.731 1.00 56.05 390 ARG A CA 1
ATOM 2296 C C . ARG A 1 334 ? 31.258 -21.290 -6.213 1.00 59.46 390 ARG A C 1
ATOM 2297 O O . ARG A 1 334 ? 30.968 -21.311 -7.407 1.00 55.11 390 ARG A O 1
ATOM 2305 N N . LEU A 1 335 ? 30.426 -20.855 -5.274 1.00 56.82 391 LEU A N 1
ATOM 2306 C CA . LEU A 1 335 ? 29.118 -20.305 -5.603 1.00 63.14 391 LEU A CA 1
ATOM 2307 C C . LEU A 1 335 ? 29.121 -18.833 -5.228 1.00 55.39 391 LEU A C 1
ATOM 2308 O O . LEU A 1 335 ? 29.338 -18.489 -4.068 1.00 54.90 391 LEU A O 1
ATOM 2313 N N . GLU A 1 336 ? 28.914 -17.963 -6.211 1.00 53.76 392 GLU A N 1
ATOM 2314 C CA . GLU A 1 336 ? 28.840 -16.532 -5.946 1.00 53.64 392 GLU A CA 1
ATOM 2315 C C . GLU A 1 336 ? 27.408 -16.047 -6.102 1.00 56.36 392 GLU A C 1
ATOM 2316 O O . GLU A 1 336 ? 26.775 -16.275 -7.134 1.00 56.33 392 GLU A O 1
ATOM 2322 N N . ILE A 1 337 ? 26.901 -15.380 -5.068 1.00 51.50 393 ILE A N 1
ATOM 2323 C CA . ILE A 1 337 ? 25.507 -14.959 -5.040 1.00 50.64 393 ILE A CA 1
ATOM 2324 C C . ILE A 1 337 ? 25.347 -13.495 -4.637 1.00 53.07 393 ILE A C 1
ATOM 2325 O O . ILE A 1 337 ? 25.904 -13.048 -3.633 1.00 51.72 393 ILE A O 1
ATOM 2330 N N . LEU A 1 338 ? 24.591 -12.757 -5.446 1.00 48.22 394 LEU A N 1
ATOM 2331 C CA . LEU A 1 338 ? 24.189 -11.396 -5.125 1.00 50.31 394 LEU A CA 1
ATOM 2332 C C . LEU A 1 338 ? 22.741 -11.458 -4.671 1.00 47.66 394 LEU A C 1
ATOM 2333 O O . LEU A 1 338 ? 21.963 -12.252 -5.201 1.00 44.97 394 LEU A O 1
ATOM 2338 N N . TRP A 1 339 ? 22.369 -10.643 -3.690 1.00 42.76 395 TRP A N 1
ATOM 2339 C CA . TRP A 1 339 ? 20.971 -10.623 -3.259 1.00 44.01 395 TRP A CA 1
ATOM 2340 C C . TRP A 1 339 ? 20.492 -9.266 -2.764 1.00 37.42 395 TRP A C 1
ATOM 2341 O O . TRP A 1 339 ? 21.279 -8.437 -2.311 1.00 41.91 395 TRP A O 1
ATOM 2352 N N . PHE A 1 340 ? 19.187 -9.053 -2.877 1.00 41.14 396 PHE A N 1
ATOM 2353 C CA . PHE A 1 340 ? 18.547 -7.848 -2.380 1.00 41.16 396 PHE A CA 1
ATOM 2354 C C . PHE A 1 340 ? 17.557 -8.241 -1.288 1.00 40.44 396 PHE A C 1
ATOM 2355 O O . PHE A 1 340 ? 16.760 -9.156 -1.485 1.00 41.03 396 PHE A O 1
ATOM 2363 N N . ASP A 1 341 ? 17.621 -7.570 -0.139 1.00 39.88 397 ASP A N 1
ATOM 2364 C CA . ASP A 1 341 ? 1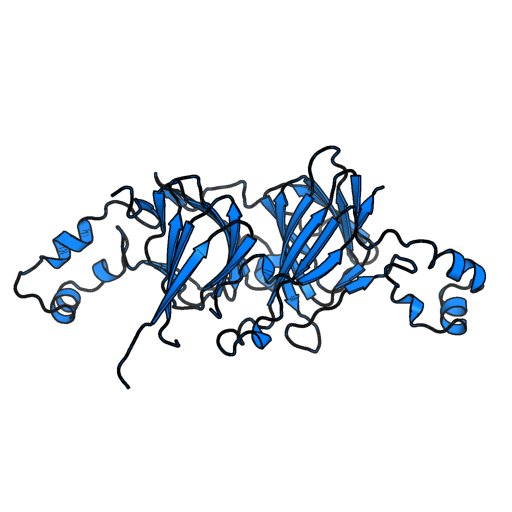6.625 -7.764 0.916 1.00 39.71 397 ASP A CA 1
ATOM 2365 C C . ASP A 1 341 ? 15.584 -6.653 0.870 1.00 38.50 397 ASP A C 1
ATOM 2366 O O . ASP A 1 341 ? 15.902 -5.489 1.090 1.00 46.04 397 ASP A O 1
ATOM 2371 N N . ILE A 1 342 ? 14.344 -7.027 0.582 1.00 45.67 398 ILE A N 1
ATOM 2372 C CA . ILE A 1 342 ? 13.224 -6.091 0.564 1.00 41.67 398 ILE A CA 1
ATOM 2373 C C . ILE A 1 342 ? 12.678 -5.978 1.985 1.00 45.59 398 ILE A C 1
ATOM 2374 O O . ILE A 1 342 ? 12.664 -6.969 2.703 1.00 51.91 398 ILE A O 1
ATOM 2379 N N . ASN A 1 343 ? 12.225 -4.787 2.381 1.00 49.75 399 ASN A N 1
ATOM 2380 C CA . ASN A 1 343 ? 11.767 -4.526 3.749 1.00 46.04 399 ASN A CA 1
ATOM 2381 C C . ASN A 1 343 ? 12.834 -4.908 4.772 1.00 49.91 399 ASN A C 1
ATOM 2382 O O . ASN A 1 343 ? 12.586 -5.721 5.659 1.00 44.02 399 ASN A O 1
ATOM 2387 N N . THR A 1 344 ? 14.016 -4.315 4.642 1.00 45.70 400 THR A N 1
ATOM 2388 C CA . THR A 1 344 ? 15.183 -4.757 5.401 1.00 42.18 400 THR A CA 1
ATOM 2389 C C . THR A 1 344 ? 15.281 -4.184 6.818 1.00 39.75 400 THR A C 1
ATOM 2390 O O . THR A 1 344 ? 15.981 -4.740 7.661 1.00 49.51 400 THR A O 1
ATOM 2394 N N . SER A 1 345 ? 14.584 -3.082 7.078 1.00 44.86 401 SER A N 1
ATOM 2395 C CA . SER A 1 345 ? 14.657 -2.415 8.382 1.00 53.63 401 SER A CA 1
ATOM 2396 C C . SER A 1 345 ? 14.139 -3.286 9.521 1.00 54.89 401 SER A C 1
ATOM 2397 O O . SER A 1 345 ? 12.989 -3.720 9.507 1.00 52.16 401 SER A O 1
ATOM 2400 N N . GLY A 1 346 ? 14.993 -3.533 10.510 1.00 46.73 402 GLY A N 1
ATOM 2401 C CA . GLY A 1 346 ? 14.612 -4.337 11.657 1.00 41.50 402 GLY A CA 1
ATOM 2402 C C . GLY A 1 346 ? 14.764 -5.829 11.421 1.00 53.07 402 GLY A C 1
ATOM 2403 O O . GLY A 1 346 ? 14.557 -6.635 12.328 1.00 62.77 402 GLY A O 1
ATOM 2404 N N . ASN A 1 347 ? 15.132 -6.201 10.200 1.00 47.48 403 ASN A N 1
ATOM 2405 C CA . ASN A 1 347 ? 15.275 -7.609 9.852 1.00 45.20 403 ASN A CA 1
ATOM 2406 C C . ASN A 1 347 ? 16.529 -8.238 10.438 1.00 38.74 403 ASN A C 1
ATOM 2407 O O . ASN A 1 347 ? 17.598 -7.640 10.440 1.00 46.40 403 ASN A O 1
ATOM 2412 N N . GLU A 1 348 ? 16.390 -9.453 10.948 1.00 44.92 404 GLU A N 1
ATOM 2413 C CA . GLU A 1 348 ? 17.551 -10.243 11.306 1.00 50.43 404 GLU A CA 1
ATOM 2414 C C . GLU A 1 348 ? 17.379 -11.653 10.771 1.00 48.98 404 GLU A C 1
ATOM 2415 O O . GLU A 1 348 ? 16.345 -11.984 10.195 1.00 49.76 404 GLU A O 1
ATOM 2421 N N . ARG A 1 349 ? 18.405 -12.475 10.932 1.00 48.08 405 ARG A N 1
ATOM 2422 C CA . ARG A 1 349 ? 18.336 -13.843 10.465 1.00 42.75 405 ARG A CA 1
ATOM 2423 C C . ARG A 1 349 ? 18.458 -14.778 11.655 1.00 45.11 405 ARG A C 1
ATOM 2424 O O . ARG A 1 349 ? 19.277 -14.555 12.546 1.00 55.65 405 ARG A O 1
ATOM 2432 N N . GLU A 1 350 ? 17.612 -15.803 11.683 1.00 43.12 406 GLU A N 1
ATOM 2433 C CA . GLU A 1 350 ? 17.680 -16.826 12.719 1.00 43.99 406 GLU A CA 1
ATOM 2434 C C . GLU A 1 350 ? 18.118 -18.138 12.088 1.00 46.82 406 GLU A C 1
ATOM 2435 O O . GLU A 1 350 ? 17.648 -18.502 11.012 1.00 47.48 406 GLU A O 1
ATOM 2441 N N . PHE A 1 351 ? 19.018 -18.846 12.761 1.00 47.57 407 PHE A N 1
ATOM 2442 C CA . PHE A 1 351 ? 19.592 -20.065 12.205 1.00 42.08 407 PHE A CA 1
ATOM 2443 C C . PHE A 1 351 ? 19.007 -21.314 12.857 1.00 49.21 407 PHE A C 1
ATOM 2444 O O . PHE A 1 351 ? 18.801 -21.347 14.069 1.00 48.82 407 PHE A O 1
ATOM 2452 N N . LEU A 1 352 ? 18.721 -22.325 12.037 1.00 53.00 408 LEU A N 1
ATOM 2453 C CA . LEU A 1 352 ? 18.063 -23.547 12.493 1.00 50.74 408 LEU A CA 1
ATOM 2454 C C . LEU A 1 352 ? 19.083 -24.617 12.871 1.00 53.53 408 LEU A C 1
ATOM 2455 O O . LEU A 1 352 ? 18.792 -25.520 13.655 1.00 54.20 408 LEU A O 1
ATOM 2460 N N . ALA A 1 353 ? 20.280 -24.503 12.305 1.00 52.40 409 ALA A N 1
ATOM 2461 C CA . ALA A 1 353 ? 21.382 -25.403 12.629 1.00 54.47 409 ALA A CA 1
ATOM 2462 C C . ALA A 1 353 ? 22.685 -24.616 12.720 1.00 55.40 409 ALA A C 1
ATOM 2463 O O . ALA A 1 353 ? 22.763 -23.478 12.259 1.00 52.63 409 ALA A O 1
ATOM 2465 N N . GLY A 1 354 ? 23.708 -25.222 13.310 1.00 54.16 410 GLY A N 1
ATOM 2466 C CA . GLY A 1 354 ? 24.978 -24.543 13.489 1.00 49.46 410 GLY A CA 1
ATOM 2467 C C . GLY A 1 354 ? 25.199 -24.033 14.902 1.00 53.08 410 GLY A C 1
ATOM 2468 O O . GLY A 1 354 ? 24.279 -24.016 15.718 1.00 51.77 410 GLY A O 1
ATOM 2469 N N . LYS A 1 355 ? 26.423 -23.592 15.172 1.00 53.98 411 LYS A N 1
ATOM 2470 C CA . LYS A 1 355 ? 26.867 -23.192 16.509 1.00 60.86 411 LYS A CA 1
ATOM 2471 C C . LYS A 1 355 ? 25.998 -22.122 17.190 1.00 64.65 411 LYS A C 1
ATOM 2472 O O . LYS A 1 355 ? 26.018 -21.989 18.414 1.00 70.79 411 LYS A O 1
ATOM 2478 N N . ASN A 1 356 ? 25.228 -21.373 16.405 1.00 60.74 412 ASN A N 1
ATOM 2479 C CA . ASN A 1 356 ? 24.396 -20.300 16.954 1.00 69.53 412 ASN A CA 1
ATOM 2480 C C . ASN A 1 356 ? 22.886 -20.489 16.771 1.00 58.68 412 ASN A C 1
ATOM 2481 O O . ASN A 1 356 ? 22.136 -19.514 16.781 1.00 63.40 412 ASN A O 1
ATOM 2486 N N . ASN A 1 357 ? 22.441 -21.732 16.612 1.00 52.50 413 ASN A N 1
ATOM 2487 C CA . ASN A 1 357 ? 21.028 -22.008 16.335 1.00 56.42 413 ASN A CA 1
ATOM 2488 C C . ASN A 1 357 ? 20.066 -21.545 17.435 1.00 56.30 413 ASN A C 1
ATOM 2489 O O . ASN A 1 357 ? 20.471 -21.337 18.577 1.00 52.77 413 ASN A O 1
ATOM 2494 N N . VAL A 1 358 ? 18.795 -21.383 17.074 1.00 52.18 414 VAL A N 1
ATOM 2495 C CA . VAL A 1 358 ? 17.772 -20.905 18.003 1.00 57.94 414 VAL A CA 1
ATOM 2496 C C . VAL A 1 358 ? 17.441 -21.915 19.102 1.00 51.79 414 VAL A C 1
ATOM 2497 O O . VAL A 1 358 ? 17.042 -21.533 20.200 1.00 59.75 414 VAL A O 1
ATOM 2501 N N . LEU A 1 359 ? 17.609 -23.199 18.798 1.00 47.73 415 LEU A N 1
ATOM 2502 C CA . LEU A 1 359 ? 17.262 -24.274 19.727 1.00 55.80 415 LEU A CA 1
ATOM 2503 C C . LEU A 1 359 ? 18.078 -24.220 21.020 1.00 59.57 415 LEU A C 1
ATOM 2504 O O . LEU A 1 359 ? 17.584 -24.579 22.086 1.00 63.83 415 LEU A O 1
ATOM 2509 N N . GLN A 1 360 ? 19.323 -23.761 20.916 1.00 58.47 416 GLN A N 1
ATOM 2510 C CA . GLN A 1 360 ? 20.200 -23.632 22.077 1.00 63.62 416 GLN A CA 1
ATOM 2511 C C . GLN A 1 360 ? 19.803 -22.449 22.958 1.00 63.57 416 GLN A C 1
ATOM 2512 O O . GLN A 1 360 ? 20.155 -22.390 24.136 1.00 67.33 416 GLN A O 1
ATOM 2518 N N . THR A 1 361 ? 19.062 -21.511 22.378 1.00 55.83 417 THR A N 1
ATOM 2519 C CA . THR A 1 361 ? 18.639 -20.309 23.090 1.00 51.99 417 THR A CA 1
ATOM 2520 C C . THR A 1 361 ? 17.364 -20.550 23.907 1.00 60.94 417 THR A C 1
ATOM 2521 O O . THR A 1 361 ? 17.105 -19.850 24.888 1.00 67.26 417 THR A O 1
ATOM 2525 N N . LEU A 1 362 ? 16.574 -21.541 23.501 1.00 62.88 418 LEU A N 1
ATOM 2526 C CA . LEU A 1 362 ? 15.396 -21.946 24.264 1.00 68.47 418 LEU A CA 1
ATOM 2527 C C . LEU A 1 362 ? 15.838 -22.472 25.626 1.00 71.89 418 LEU A C 1
ATOM 2528 O O . LEU A 1 362 ? 16.952 -22.979 25.764 1.00 72.65 418 LEU A O 1
ATOM 2533 N N . GLU A 1 363 ? 14.979 -22.350 26.632 1.00 76.93 419 GLU A N 1
ATOM 2534 C CA . GLU A 1 363 ? 15.281 -22.929 27.936 1.00 72.83 419 GLU A CA 1
ATOM 2535 C C . GLU A 1 363 ? 15.418 -24.441 27.805 1.00 66.90 419 GLU A C 1
ATOM 2536 O O . GLU A 1 363 ? 14.731 -25.064 26.997 1.00 68.75 419 GLU A O 1
ATOM 2542 N N . LYS A 1 364 ? 16.326 -25.013 28.589 1.00 72.14 420 LYS A N 1
ATOM 2543 C CA . LYS A 1 364 ? 16.650 -26.435 28.519 1.00 71.33 420 LYS A CA 1
ATOM 2544 C C . LYS A 1 364 ? 15.419 -27.323 28.703 1.00 73.35 420 LYS A C 1
ATOM 2545 O O . LYS A 1 364 ? 15.224 -28.287 27.964 1.00 74.19 420 LYS A O 1
ATOM 2551 N N . GLU A 1 365 ? 14.588 -26.977 29.682 1.00 74.12 421 GLU A N 1
ATOM 2552 C CA . GLU A 1 365 ? 13.381 -27.742 29.993 1.00 83.56 421 GLU A CA 1
ATOM 2553 C C . GLU A 1 365 ? 12.392 -27.759 28.830 1.00 83.26 421 GLU A C 1
ATOM 2554 O O . GLU A 1 365 ? 11.869 -28.811 28.463 1.00 80.98 421 GLU A O 1
ATOM 2560 N N . VAL A 1 366 ? 12.141 -26.583 28.263 1.00 76.42 422 VAL A N 1
ATOM 2561 C CA . VAL A 1 366 ? 11.235 -26.438 27.129 1.00 66.88 422 VAL A CA 1
ATOM 2562 C C . VAL A 1 366 ? 11.735 -27.247 25.939 1.00 68.68 422 VAL A C 1
ATOM 2563 O O . VAL A 1 366 ? 10.967 -27.957 25.295 1.00 71.14 422 VAL A O 1
ATOM 2567 N N . ARG A 1 367 ? 13.029 -27.139 25.661 1.00 67.53 423 ARG A N 1
ATOM 2568 C CA . ARG A 1 367 ? 13.661 -27.935 24.619 1.00 67.87 423 ARG A CA 1
ATOM 2569 C C . ARG A 1 367 ? 13.485 -29.423 24.914 1.00 77.01 423 ARG A C 1
ATOM 2570 O O . ARG A 1 367 ? 13.223 -30.219 24.012 1.00 81.95 423 ARG A O 1
ATOM 2578 N N . HIS A 1 368 ? 13.614 -29.785 26.186 1.00 74.77 424 HIS A N 1
ATOM 2579 C CA . HIS A 1 368 ? 13.451 -31.169 26.616 1.00 78.91 424 HIS A CA 1
ATOM 2580 C C . HIS A 1 368 ? 12.011 -31.635 26.409 1.00 77.89 424 HIS A C 1
ATOM 2581 O O . HIS A 1 368 ? 11.773 -32.704 25.852 1.00 71.13 424 HIS A O 1
ATOM 2588 N N . LEU A 1 369 ? 11.059 -30.820 26.857 1.00 77.18 425 LEU A N 1
ATOM 2589 C CA . LEU A 1 369 ? 9.637 -31.142 26.751 1.00 75.64 425 LEU A CA 1
ATOM 2590 C C . LEU A 1 369 ? 9.164 -31.201 25.299 1.00 80.23 425 LEU A C 1
ATOM 2591 O O . LEU A 1 369 ? 8.434 -32.112 24.908 1.00 85.46 425 LEU A O 1
ATOM 2596 N N . SER A 1 370 ? 9.591 -30.223 24.508 1.00 79.14 426 SER A N 1
ATOM 2597 C CA . SER A 1 370 ? 9.109 -30.049 23.140 1.00 78.97 426 SER A CA 1
ATOM 2598 C C . SER A 1 370 ? 9.494 -31.192 22.207 1.00 78.94 426 SER A C 1
ATOM 2599 O O . SER A 1 370 ? 8.736 -31.547 21.305 1.00 78.39 426 SER A O 1
ATOM 2602 N N . PHE A 1 371 ? 10.678 -31.755 22.418 1.00 78.80 427 PHE A N 1
ATOM 2603 C CA . PHE A 1 371 ? 11.099 -32.923 21.662 1.00 80.28 427 PHE A CA 1
ATOM 2604 C C . PHE A 1 371 ? 10.796 -34.194 22.441 1.00 94.86 427 PHE A C 1
ATOM 2605 O O . PHE A 1 371 ? 10.713 -35.274 21.862 1.00 103.37 427 PHE A O 1
ATOM 2613 N N . ASN A 1 372 ? 10.633 -34.051 23.755 1.00 133.69 428 ASN A N 1
ATOM 2614 C CA . ASN A 1 372 ? 10.176 -35.145 24.614 1.00 135.07 428 ASN A CA 1
ATOM 2615 C C . ASN A 1 372 ? 11.011 -36.416 24.510 1.00 131.56 428 ASN A C 1
ATOM 2616 O O . ASN A 1 372 ? 10.577 -37.393 23.905 1.00 131.84 428 ASN A O 1
ATOM 2621 N N . ILE A 1 373 ? 12.208 -36.407 25.092 1.00 125.22 429 ILE A N 1
ATOM 2622 C CA . ILE A 1 373 ? 13.101 -37.549 24.948 1.00 123.40 429 ILE A CA 1
ATOM 2623 C C . ILE A 1 373 ? 13.421 -38.171 26.311 1.00 131.71 429 ILE A C 1
ATOM 2624 O O . ILE A 1 373 ? 13.663 -37.464 27.290 1.00 135.59 429 ILE A O 1
ATOM 2629 N N . PRO A 1 374 ? 13.391 -39.512 26.375 1.00 135.76 430 PRO A N 1
ATOM 2630 C CA . PRO A 1 374 ? 13.725 -40.319 27.555 1.00 147.94 430 PRO A CA 1
ATOM 2631 C C . PRO A 1 374 ? 15.220 -40.375 27.824 1.00 157.90 430 PRO A C 1
ATOM 2632 O O . PRO A 1 374 ? 15.645 -40.685 28.938 1.00 166.86 430 PRO A O 1
ATOM 2636 N N . ARG A 1 375 ? 16.002 -40.049 26.801 1.00 157.05 431 ARG A N 1
ATOM 2637 C CA . ARG A 1 375 ? 17.429 -40.339 26.774 1.00 158.30 431 ARG A CA 1
ATOM 2638 C C . ARG A 1 375 ? 18.230 -39.287 27.530 1.00 157.87 431 ARG A C 1
ATOM 2639 O O . ARG A 1 375 ? 19.460 -39.325 27.547 1.00 158.90 431 ARG A O 1
ATOM 2647 N N . GLY A 1 376 ? 17.529 -38.348 28.154 1.00 156.62 432 GLY A N 1
ATOM 2648 C CA . GLY A 1 376 ? 18.184 -37.240 28.818 1.00 148.84 432 GLY A CA 1
ATOM 2649 C C . GLY A 1 376 ? 18.673 -36.231 27.801 1.00 133.85 432 GLY A C 1
ATOM 2650 O O . GLY A 1 376 ? 17.937 -35.870 26.885 1.00 125.04 432 GLY A O 1
ATOM 2651 N N . GLU A 1 377 ? 19.911 -35.774 27.959 1.00 136.07 433 GLU A N 1
ATOM 2652 C CA . GLU A 1 377 ? 20.432 -34.695 27.128 1.00 129.35 433 GLU A CA 1
ATOM 2653 C C . GLU A 1 377 ? 21.094 -35.187 25.840 1.00 121.81 433 GLU A C 1
ATOM 2654 O O . GLU A 1 377 ? 22.206 -34.772 25.508 1.00 111.20 433 GLU A O 1
ATOM 2660 N N . GLU A 1 378 ? 20.409 -36.070 25.118 1.00 122.65 434 GLU A N 1
ATOM 2661 C CA . GLU A 1 378 ? 20.872 -36.491 23.799 1.00 124.42 434 GLU A CA 1
ATOM 2662 C C . GLU A 1 378 ? 20.767 -35.312 22.838 1.00 121.75 434 GLU A C 1
ATOM 2663 O O . GLU A 1 378 ? 21.550 -35.187 21.895 1.00 117.86 434 GLU A O 1
ATOM 2669 N N . ILE A 1 379 ? 19.795 -34.442 23.096 1.00 116.03 435 ILE A N 1
ATOM 2670 C CA . ILE A 1 379 ? 19.602 -33.238 22.299 1.00 106.49 435 ILE A CA 1
ATOM 2671 C C . ILE A 1 379 ? 20.816 -32.305 22.400 1.00 104.99 435 ILE A C 1
ATOM 2672 O O . ILE A 1 379 ? 21.235 -31.716 21.406 1.00 100.90 435 ILE A O 1
ATOM 2677 N N . GLU A 1 380 ? 21.394 -32.201 23.594 1.00 106.21 436 GLU A N 1
ATOM 2678 C CA . GLU A 1 380 ? 22.549 -31.335 23.826 1.00 97.79 436 GLU A CA 1
ATOM 2679 C C . GLU A 1 380 ? 23.787 -31.837 23.088 1.00 91.24 436 GLU A C 1
ATOM 2680 O O . GLU A 1 380 ? 24.607 -31.049 22.627 1.00 78.33 436 GLU A O 1
ATOM 2686 N N . GLU A 1 381 ? 23.916 -33.155 22.983 1.00 94.29 437 GLU A N 1
ATOM 2687 C CA . GLU A 1 381 ? 25.007 -33.764 22.231 1.00 91.18 437 GLU A CA 1
ATOM 2688 C C . GLU A 1 381 ? 24.886 -33.448 20.744 1.00 86.54 437 GLU A C 1
ATOM 2689 O O . GLU A 1 381 ? 25.861 -33.065 20.096 1.00 77.76 437 GLU A O 1
ATOM 2695 N N . VAL A 1 382 ? 23.678 -33.610 20.214 1.00 78.34 438 VAL A N 1
ATOM 2696 C CA . VAL A 1 382 ? 23.404 -33.364 18.801 1.00 84.18 438 VAL A CA 1
ATOM 2697 C C . VAL A 1 382 ? 23.557 -31.885 18.433 1.00 80.50 438 VAL A C 1
ATOM 2698 O O . VAL A 1 382 ? 24.110 -31.554 17.385 1.00 79.65 438 VAL A O 1
ATOM 2702 N N . LEU A 1 383 ? 23.087 -31.001 19.309 1.00 70.62 439 LEU A N 1
ATOM 2703 C CA . LEU A 1 383 ? 23.138 -29.562 19.056 1.00 67.58 439 LEU A CA 1
ATOM 2704 C C . LEU A 1 383 ? 24.560 -28.994 19.029 1.00 68.46 439 LEU A C 1
ATOM 2705 O O . LEU A 1 383 ? 24.787 -27.919 18.480 1.00 78.79 439 LEU A O 1
ATOM 2710 N N . GLN A 1 384 ? 25.510 -29.714 19.619 1.00 73.92 440 GLN A N 1
ATOM 2711 C CA . GLN A 1 384 ? 26.895 -29.249 19.686 1.00 80.60 440 GLN A CA 1
ATOM 2712 C C . GLN A 1 384 ? 27.834 -30.014 18.749 1.00 81.25 440 GLN A C 1
ATOM 2713 O O . GLN A 1 384 ? 29.047 -29.818 18.779 1.00 79.37 440 GLN A O 1
ATOM 2719 N N . ALA A 1 385 ? 27.268 -30.877 17.911 1.00 70.07 441 ALA A N 1
ATOM 2720 C CA . ALA A 1 385 ? 28.058 -31.621 16.932 1.00 72.99 441 ALA A CA 1
ATOM 2721 C C . ALA A 1 385 ? 28.629 -30.713 15.834 1.00 68.56 441 ALA A C 1
ATOM 2722 O O . ALA A 1 385 ? 29.748 -30.922 15.365 1.00 70.11 441 ALA A O 1
ATOM 2724 N N . GLN A 1 386 ? 27.854 -29.711 15.429 1.00 65.18 442 GLN A N 1
ATOM 2725 C CA . GLN A 1 386 ? 28.291 -28.749 14.416 1.00 62.98 442 GLN A CA 1
ATOM 2726 C C . GLN A 1 386 ? 29.136 -27.629 15.035 1.00 62.70 442 GLN A C 1
ATOM 2727 O O . GLN A 1 386 ? 28.662 -26.883 15.888 1.00 61.94 442 GLN A O 1
ATOM 2733 N N . LYS A 1 387 ? 30.387 -27.519 14.596 1.00 65.76 443 LYS A N 1
ATOM 2734 C CA . LYS A 1 387 ? 31.335 -26.556 15.163 1.00 64.33 443 LYS A CA 1
ATOM 2735 C C . LYS A 1 387 ? 31.402 -25.231 14.402 1.00 65.34 443 LYS A C 1
ATOM 2736 O O . LYS A 1 387 ? 31.959 -24.254 14.900 1.00 68.02 443 LYS A O 1
ATOM 2742 N N . ASP A 1 388 ? 30.842 -25.207 13.196 1.00 60.54 444 ASP A N 1
ATOM 2743 C CA . ASP A 1 388 ? 30.779 -23.984 12.402 1.00 62.14 444 ASP A CA 1
ATOM 2744 C C . ASP A 1 388 ? 29.403 -23.344 12.526 1.00 62.93 444 ASP A C 1
ATOM 2745 O O . ASP A 1 388 ? 28.473 -23.955 13.055 1.00 66.24 444 ASP A O 1
ATOM 2750 N N . GLN A 1 389 ? 29.277 -22.113 12.035 1.00 55.62 445 GLN A N 1
ATOM 2751 C CA . GLN A 1 389 ? 27.992 -21.418 12.022 1.00 54.12 445 GLN A CA 1
ATOM 2752 C C . GLN A 1 389 ? 27.808 -20.656 10.712 1.00 53.40 445 GLN A C 1
ATOM 2753 O O . GLN A 1 389 ? 28.780 -20.403 9.997 1.00 54.23 445 GLN A O 1
ATOM 2759 N N . VAL A 1 390 ? 26.559 -20.316 10.396 1.00 52.92 446 VAL A N 1
ATOM 2760 C CA . VAL A 1 390 ? 26.213 -19.549 9.193 1.00 52.11 446 VAL A CA 1
ATOM 2761 C C . VAL A 1 390 ? 26.534 -20.280 7.886 1.00 52.91 446 VAL A C 1
ATOM 2762 O O . VAL A 1 390 ? 25.651 -20.497 7.062 1.00 51.78 446 VAL A O 1
ATOM 2766 N N . ILE A 1 391 ? 27.801 -20.643 7.700 1.00 53.42 447 ILE A N 1
ATOM 2767 C CA . ILE A 1 391 ? 28.237 -21.389 6.521 1.00 54.49 447 ILE A CA 1
ATOM 2768 C C . ILE A 1 391 ? 28.957 -22.672 6.944 1.00 55.70 447 ILE A C 1
ATOM 2769 O O . ILE A 1 391 ? 29.929 -22.627 7.697 1.00 56.72 447 ILE A O 1
ATOM 2774 N N . LEU A 1 392 ? 28.478 -23.812 6.453 1.00 56.06 448 LEU A N 1
ATOM 2775 C CA . LEU A 1 392 ? 28.949 -25.114 6.925 1.00 57.68 448 LEU A CA 1
ATOM 2776 C C . LEU A 1 392 ? 29.499 -25.990 5.801 1.00 60.36 448 LEU A C 1
ATOM 2777 O O . LEU A 1 392 ? 29.294 -25.705 4.623 1.00 60.70 448 LEU A O 1
ATOM 2782 N N . ARG A 1 393 ? 30.193 -27.060 6.179 1.00 62.84 449 ARG A N 1
ATOM 2783 C CA . ARG A 1 393 ? 30.581 -28.102 5.237 1.00 66.20 449 ARG A CA 1
ATOM 2784 C C . ARG A 1 393 ? 29.334 -28.782 4.685 1.00 65.62 449 ARG A C 1
ATOM 2785 O O . ARG A 1 393 ? 28.393 -29.066 5.427 1.00 63.82 449 ARG A O 1
ATOM 2793 N N . GLY A 1 394 ? 29.326 -29.039 3.382 1.00 67.62 450 GLY A N 1
ATOM 2794 C CA . GLY A 1 394 ? 28.165 -29.622 2.738 1.00 67.50 450 GLY A CA 1
ATOM 2795 C C . GLY A 1 394 ? 28.055 -31.124 2.905 1.00 84.53 450 GLY A C 1
ATOM 2796 O O . GLY A 1 394 ? 28.865 -31.737 3.602 1.00 72.63 450 GLY A O 1
ATOM 2797 N N . PRO A 1 395 ? 27.044 -31.722 2.258 1.00 71.02 451 PRO A N 1
ATOM 2798 C CA . PRO A 1 395 ? 26.746 -33.157 2.313 1.00 74.24 451 PRO A CA 1
ATOM 2799 C C . PRO A 1 395 ? 27.883 -33.994 1.742 1.00 79.65 451 PRO A C 1
ATOM 2800 O O . PRO A 1 395 ? 28.210 -35.042 2.292 1.00 87.98 451 PRO A O 1
ATOM 2804 N N . GLN A 1 396 ? 28.475 -33.527 0.647 1.00 81.30 452 GLN A N 1
ATOM 2805 C CA . GLN A 1 396 ? 29.513 -34.281 -0.046 1.00 87.31 452 GLN A CA 1
ATOM 2806 C C . GLN A 1 396 ? 30.911 -34.059 0.533 1.00 97.19 452 GLN A C 1
ATOM 2807 O O . GLN A 1 396 ? 31.898 -34.512 -0.042 1.00 103.33 452 GLN A 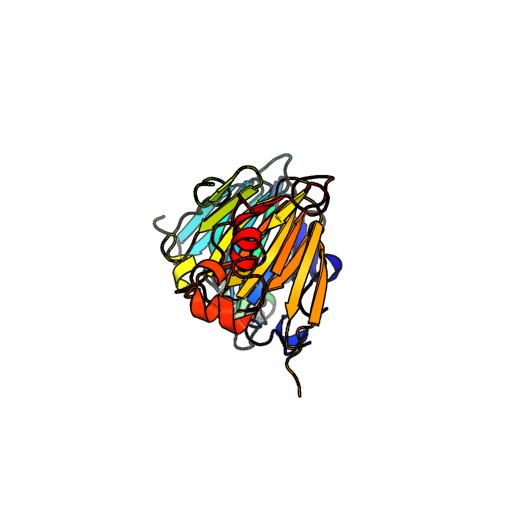O 1
ATOM 2813 N N . ARG A 1 397 ? 30.987 -33.364 1.666 1.00 99.50 453 ARG A N 1
ATOM 2814 C CA . ARG A 1 397 ? 32.260 -33.121 2.348 1.00 106.75 453 ARG A CA 1
ATOM 2815 C C . ARG A 1 397 ? 32.102 -33.061 3.865 1.00 104.62 453 ARG A C 1
ATOM 2816 O O . ARG A 1 397 ? 32.713 -32.222 4.530 1.00 93.52 453 ARG A O 1
ATOM 2824 N N . GLN A 1 398 ? 31.285 -33.959 4.406 1.00 113.67 454 GLN A N 1
ATOM 2825 C CA . GLN A 1 398 ? 31.061 -34.031 5.846 1.00 116.43 454 GLN A CA 1
ATOM 2826 C C . GLN A 1 398 ? 32.298 -34.555 6.570 1.00 118.92 454 GLN A C 1
ATOM 2827 O O . GLN A 1 398 ? 32.396 -34.478 7.794 1.00 116.75 454 GLN A O 1
#